Protein AF-A0A1H7ZGR3-F1 (afdb_monomer_lite)

Sequence (262 aa):
MDKQFQAGNRDLTFLKTYIIQKKDLGLDNSLAFDAYLNAQASTEREKPANIDFISNNLNHAKGAAFDLLLKSYPSVDQARQEKLAPLLFNLSADAFYRAMEDERTVDIPLIFKQMEILKQQLNSKQQQSLYRYQLFYAQKAKDATVAKKAGYDYVANIMNISTDSIQAEDKRRHTAVMQPYLSGEIDSAELTTEDKALAQKIYTAEICVYLYEASNTFDMVLSNGDPALKDALRWAERLDQLRPNDPTFNQLIDRIKQKINY

Radius of gyration: 23.74 Å; chains: 1; bounding box: 51×51×66 Å

pLDDT: mean 94.71, std 4.06, range [75.0, 98.75]

Organism: Olivibacter domesticus (NCBI:txid407022)

Foldseek 3Di:
DVVCVVVPDLDLVVLLVVLQVCQVVLHACQVSVQSNVVSDDPVVCLDPVNLVSLLVRHNACDHDSNVSNLVCLVPDDPVSLLSNLVSNLVNLVVVLVVCVVVVVLVCVVVSLVSNVSSLVNDDPVSVLVSLLSLLVSCLVVLPPVSLVVSLCSLCVVLVVQDLVNQQVVLVVQLCVVCVCCVVVVDPPVPQDPVNSVCSSRVSLVVSLVSLCSSLVSCLRRPAQQDPCLVVSLVSLVVNCVSPPPDVSSVVSNVSSVVSNVD

Structure (mmCIF, N/CA/C/O backbone):
data_AF-A0A1H7ZGR3-F1
#
_entry.id   AF-A0A1H7ZGR3-F1
#
loop_
_atom_site.group_PDB
_atom_site.id
_atom_site.type_symbol
_atom_site.label_atom_id
_atom_site.label_alt_id
_atom_site.label_comp_id
_atom_site.label_asym_id
_atom_site.label_entity_id
_atom_site.label_seq_id
_atom_site.pdbx_PDB_ins_code
_atom_site.Cartn_x
_atom_site.Cartn_y
_atom_site.Cartn_z
_atom_site.occupancy
_atom_site.B_iso_or_equiv
_atom_site.auth_seq_id
_atom_site.auth_comp_id
_atom_site.auth_asym_id
_atom_site.auth_atom_id
_atom_site.pdbx_PDB_model_num
ATOM 1 N N . MET A 1 1 ? 11.595 13.936 -31.075 1.00 90.56 1 MET A N 1
ATOM 2 C CA . MET A 1 1 ? 12.038 12.525 -31.023 1.00 90.56 1 MET A CA 1
ATOM 3 C C . MET A 1 1 ? 10.898 11.548 -31.319 1.00 90.56 1 MET A C 1
ATOM 5 O O . MET A 1 1 ? 11.151 10.590 -32.035 1.00 90.56 1 MET A O 1
ATOM 9 N N . ASP A 1 2 ? 9.648 11.833 -30.920 1.00 93.94 2 ASP A N 1
ATOM 10 C CA . ASP A 1 2 ? 8.463 11.002 -31.242 1.00 93.94 2 ASP A CA 1
ATOM 11 C C . ASP A 1 2 ? 8.356 10.593 -32.720 1.00 93.94 2 ASP A C 1
ATOM 13 O O . ASP A 1 2 ? 8.243 9.407 -33.013 1.00 93.94 2 ASP A O 1
ATOM 17 N N . LYS A 1 3 ? 8.503 11.538 -33.661 1.00 95.94 3 LYS A N 1
ATOM 18 C CA . LYS A 1 3 ? 8.490 11.227 -35.104 1.00 95.94 3 LYS A CA 1
ATOM 19 C C . LYS A 1 3 ? 9.565 10.212 -35.514 1.00 95.94 3 LYS A C 1
ATOM 21 O O . LYS A 1 3 ? 9.298 9.349 -36.338 1.00 95.94 3 LYS A O 1
ATOM 26 N N . GLN A 1 4 ? 10.768 10.291 -34.937 1.00 95.44 4 GLN A N 1
ATOM 27 C CA . GLN A 1 4 ? 11.852 9.345 -35.239 1.00 95.44 4 GLN A CA 1
ATOM 28 C C . GLN A 1 4 ? 11.561 7.959 -34.652 1.00 95.44 4 GLN A C 1
ATOM 30 O O . GLN A 1 4 ? 11.799 6.951 -35.311 1.00 95.44 4 GLN A O 1
ATOM 35 N N . PHE A 1 5 ? 10.998 7.901 -33.440 1.00 96.94 5 PHE A N 1
ATOM 36 C CA . PHE A 1 5 ? 10.575 6.642 -32.829 1.00 96.94 5 PHE A CA 1
ATOM 37 C C . PHE A 1 5 ? 9.451 5.976 -33.643 1.00 96.94 5 PHE A C 1
ATOM 39 O O . PHE A 1 5 ? 9.524 4.780 -33.931 1.00 96.94 5 PHE A O 1
ATOM 46 N N . GLN A 1 6 ? 8.458 6.754 -34.087 1.00 95.94 6 GLN A N 1
ATOM 47 C CA . GLN A 1 6 ? 7.368 6.293 -34.956 1.00 95.94 6 GLN A CA 1
ATOM 48 C C . GLN A 1 6 ? 7.863 5.847 -36.338 1.00 95.94 6 GLN A C 1
ATOM 50 O O . GLN A 1 6 ? 7.370 4.856 -36.863 1.00 95.94 6 GLN A O 1
ATOM 55 N N . ALA A 1 7 ? 8.886 6.509 -36.886 1.00 96.00 7 ALA A N 1
ATOM 56 C CA . ALA A 1 7 ? 9.541 6.118 -38.135 1.00 96.00 7 ALA A CA 1
ATOM 57 C C . ALA A 1 7 ? 10.426 4.858 -38.014 1.00 96.00 7 ALA A C 1
ATOM 59 O O . ALA A 1 7 ? 11.083 4.479 -38.978 1.00 96.00 7 ALA A O 1
ATOM 60 N N . GLY A 1 8 ? 10.467 4.209 -36.845 1.00 94.44 8 GLY A N 1
ATOM 61 C CA . GLY A 1 8 ? 11.190 2.951 -36.658 1.00 94.44 8 GLY A CA 1
ATOM 62 C C . GLY A 1 8 ? 12.643 3.101 -36.209 1.00 94.44 8 GLY A C 1
ATOM 63 O O . GLY A 1 8 ? 13.371 2.115 -36.239 1.00 94.44 8 GLY A O 1
ATOM 64 N N . ASN A 1 9 ? 13.088 4.280 -35.752 1.00 95.88 9 ASN A N 1
ATOM 65 C CA . ASN A 1 9 ? 14.431 4.400 -35.180 1.00 95.88 9 ASN A CA 1
ATOM 66 C C . ASN A 1 9 ? 14.530 3.578 -33.880 1.00 95.88 9 ASN A C 1
ATOM 68 O O . ASN A 1 9 ? 13.779 3.810 -32.926 1.00 95.88 9 ASN A O 1
ATOM 72 N N . ARG A 1 10 ? 15.427 2.588 -33.869 1.00 96.19 10 ARG A N 1
ATOM 73 C CA . ARG A 1 10 ? 15.688 1.673 -32.745 1.00 96.19 10 ARG A CA 1
ATOM 74 C C . ARG A 1 10 ? 17.159 1.663 -32.324 1.00 96.19 10 ARG A C 1
ATOM 76 O O . ARG A 1 10 ? 17.585 0.746 -31.629 1.00 96.19 10 ARG A O 1
ATOM 83 N N . ASP A 1 11 ? 17.931 2.667 -32.736 1.00 96.69 11 ASP A N 1
ATOM 84 C CA . ASP A 1 11 ? 19.300 2.841 -32.252 1.00 96.69 11 ASP A CA 1
ATOM 85 C C . ASP A 1 11 ? 19.327 2.980 -30.716 1.00 96.69 11 ASP A C 1
ATOM 87 O O . ASP A 1 11 ? 18.518 3.702 -30.130 1.00 96.69 11 ASP A O 1
ATOM 91 N N . LEU A 1 12 ? 20.257 2.290 -30.047 1.00 94.94 12 LEU A N 1
ATOM 92 C CA . LEU A 1 12 ? 20.303 2.232 -28.581 1.00 94.94 12 LEU A CA 1
ATOM 93 C C . LEU A 1 12 ? 20.584 3.594 -27.938 1.00 94.94 12 LEU A C 1
ATOM 95 O O . LEU A 1 12 ? 20.041 3.882 -26.869 1.00 94.94 12 LEU A O 1
ATOM 99 N N . THR A 1 13 ? 21.412 4.430 -28.566 1.00 96.06 13 THR A N 1
ATOM 100 C CA . THR A 1 13 ? 21.727 5.770 -28.050 1.00 96.06 13 THR A CA 1
ATOM 101 C C . THR A 1 13 ? 20.495 6.656 -28.148 1.00 96.06 13 THR A C 1
ATOM 103 O O . THR A 1 13 ? 20.097 7.274 -27.160 1.00 96.06 13 THR A O 1
ATOM 106 N N . PHE A 1 14 ? 19.832 6.635 -29.307 1.00 97.94 14 PHE A N 1
ATOM 107 C CA . PHE A 1 14 ? 18.555 7.312 -29.505 1.00 97.94 14 PHE A CA 1
ATOM 108 C C . PHE A 1 14 ? 17.508 6.875 -28.471 1.00 97.94 14 PHE A C 1
ATOM 110 O O . PHE A 1 14 ? 16.890 7.729 -27.834 1.00 97.94 14 PHE A O 1
ATOM 117 N N . LEU A 1 15 ? 17.327 5.564 -28.270 1.00 97.88 15 LEU A N 1
ATOM 118 C CA . LEU A 1 15 ? 16.327 5.027 -27.344 1.00 97.88 15 LEU A CA 1
ATOM 119 C C . LEU A 1 15 ? 16.599 5.443 -25.894 1.00 97.88 15 LEU A C 1
ATOM 121 O O . LEU A 1 15 ? 15.660 5.831 -25.202 1.00 97.88 15 LEU A O 1
ATOM 125 N N . LYS A 1 16 ? 17.862 5.449 -25.444 1.00 97.12 16 LYS A N 1
ATOM 126 C CA . LYS A 1 16 ? 18.216 5.937 -24.100 1.00 97.12 16 LYS A CA 1
ATOM 127 C C . LYS A 1 16 ? 17.833 7.400 -23.902 1.00 97.12 16 LYS A C 1
ATOM 129 O O . LYS A 1 16 ? 17.147 7.723 -22.935 1.00 97.12 16 LYS A O 1
ATOM 134 N N . THR A 1 17 ? 18.236 8.276 -24.824 1.00 97.69 17 THR A N 1
ATOM 135 C CA . THR A 1 17 ? 17.895 9.705 -24.759 1.00 97.69 17 THR A CA 1
ATOM 136 C C . THR A 1 17 ? 16.384 9.916 -24.812 1.00 97.69 17 THR A C 1
ATOM 138 O O . THR A 1 17 ? 15.844 10.745 -24.082 1.00 97.69 17 THR A O 1
ATOM 141 N N . TYR A 1 18 ? 15.688 9.132 -25.633 1.00 97.75 18 TYR A N 1
ATOM 142 C CA . TYR A 1 18 ? 14.243 9.216 -25.767 1.00 97.75 18 TYR A CA 1
ATOM 143 C C . TYR A 1 18 ? 13.495 8.806 -24.490 1.00 97.75 18 TYR A C 1
ATOM 145 O O . TYR A 1 18 ? 12.558 9.491 -24.082 1.00 97.75 18 TYR A O 1
ATOM 153 N N . ILE A 1 19 ? 13.934 7.726 -23.837 1.00 98.12 19 ILE A N 1
ATOM 154 C CA . ILE A 1 19 ? 13.393 7.251 -22.557 1.00 98.12 19 ILE A CA 1
ATOM 155 C C . ILE A 1 19 ? 13.558 8.313 -21.466 1.00 98.12 19 ILE A C 1
ATOM 157 O O . ILE A 1 19 ? 12.589 8.605 -20.763 1.00 98.12 19 ILE A O 1
ATOM 161 N N . ILE A 1 20 ? 14.752 8.910 -21.357 1.00 97.69 20 ILE A N 1
ATOM 162 C CA . ILE A 1 20 ? 15.036 9.985 -20.394 1.00 97.69 20 ILE A CA 1
ATOM 163 C C . ILE A 1 20 ? 14.097 11.169 -20.648 1.00 97.69 20 ILE A C 1
ATOM 165 O O . ILE A 1 20 ? 13.392 11.599 -19.742 1.00 97.69 20 ILE A O 1
ATOM 169 N N . GLN A 1 21 ? 13.985 11.625 -21.901 1.00 97.12 21 GLN A N 1
ATOM 170 C CA . GLN A 1 21 ? 13.109 12.747 -22.242 1.00 97.12 21 GLN A CA 1
ATOM 171 C C . GLN A 1 21 ? 11.633 12.462 -21.918 1.00 97.12 21 GLN A C 1
ATOM 173 O O . GLN A 1 21 ? 10.935 13.336 -21.409 1.00 97.12 21 GLN A O 1
ATOM 178 N N . LYS A 1 22 ? 11.136 11.250 -22.202 1.00 96.88 22 LYS A N 1
ATOM 179 C CA . LYS A 1 22 ? 9.763 10.860 -21.841 1.00 96.88 22 LYS A CA 1
ATOM 180 C C . LYS A 1 22 ? 9.563 10.882 -20.326 1.00 96.88 22 LYS A C 1
ATOM 182 O O . LYS A 1 22 ? 8.561 11.425 -19.871 1.00 96.88 22 LYS A O 1
ATOM 187 N N . LYS A 1 23 ? 10.521 10.345 -19.564 1.00 95.94 23 LYS A N 1
ATOM 188 C CA . LYS A 1 23 ? 10.490 10.346 -18.098 1.00 95.94 23 LYS A CA 1
ATOM 189 C C . LYS A 1 23 ? 10.445 11.772 -17.539 1.00 95.94 23 LYS A C 1
ATOM 191 O O . LYS A 1 23 ? 9.577 12.052 -16.718 1.00 95.94 23 LYS A O 1
ATOM 196 N N . ASP A 1 24 ? 11.310 12.664 -18.019 1.00 95.75 24 ASP A N 1
ATOM 197 C CA . ASP A 1 24 ? 11.386 14.062 -17.565 1.00 95.75 24 ASP A CA 1
ATOM 198 C C . ASP A 1 24 ? 10.102 14.852 -17.866 1.00 95.75 24 ASP A C 1
ATOM 200 O O . ASP A 1 24 ? 9.734 15.761 -17.127 1.00 95.75 24 ASP A O 1
ATOM 204 N N . LEU A 1 25 ? 9.385 14.475 -18.928 1.00 95.62 25 LEU A N 1
ATOM 205 C CA . LEU A 1 25 ? 8.079 15.036 -19.286 1.00 95.62 25 LEU A CA 1
ATOM 206 C C . LEU A 1 25 ? 6.897 14.354 -18.571 1.00 95.62 25 LEU A C 1
ATOM 208 O O . LEU A 1 25 ? 5.749 14.698 -18.847 1.00 95.62 25 LEU A O 1
ATOM 212 N N . GLY A 1 26 ? 7.140 13.358 -17.712 1.00 93.19 26 GLY A N 1
ATOM 213 C CA . GLY A 1 26 ? 6.081 12.572 -17.065 1.00 93.19 26 GLY A CA 1
ATOM 214 C C . GLY A 1 26 ? 5.257 11.718 -18.038 1.00 93.19 26 GLY A C 1
ATOM 215 O O . GLY A 1 26 ? 4.147 11.302 -17.716 1.00 93.19 26 GLY A O 1
ATOM 216 N N . LEU A 1 27 ? 5.774 11.459 -19.241 1.00 93.81 27 LEU A N 1
ATOM 217 C CA . LEU A 1 27 ? 5.091 10.695 -20.279 1.00 93.81 27 LEU A CA 1
ATOM 218 C C . LEU A 1 27 ? 5.409 9.206 -20.163 1.00 93.81 27 LEU A C 1
ATOM 220 O O . LEU A 1 27 ? 6.538 8.816 -19.863 1.00 93.81 27 LEU A O 1
ATOM 224 N N . ASP A 1 28 ? 4.425 8.371 -20.483 1.00 93.62 28 ASP A N 1
ATOM 225 C CA . ASP A 1 28 ? 4.600 6.924 -20.558 1.00 93.62 28 ASP A CA 1
ATOM 226 C C . ASP A 1 28 ? 5.724 6.533 -21.526 1.00 93.62 28 ASP A C 1
ATOM 228 O O . ASP A 1 28 ? 5.720 6.899 -22.707 1.00 93.62 28 ASP A O 1
ATOM 232 N N . ASN A 1 29 ? 6.698 5.789 -21.002 1.00 95.56 29 ASN A N 1
ATOM 233 C CA . ASN A 1 29 ? 7.867 5.322 -21.732 1.00 95.56 29 ASN A CA 1
ATOM 234 C C . ASN A 1 29 ? 7.922 3.795 -21.893 1.00 95.56 29 ASN A C 1
ATOM 236 O O . ASN A 1 29 ? 8.929 3.281 -22.378 1.00 95.56 29 ASN A O 1
ATOM 240 N N . SER A 1 30 ? 6.841 3.077 -21.578 1.00 95.56 30 SER A N 1
ATOM 241 C CA . SER A 1 30 ? 6.799 1.606 -21.619 1.00 95.56 30 SER A CA 1
ATOM 242 C C . SER A 1 30 ? 7.144 1.059 -23.011 1.00 95.56 30 SER A C 1
ATOM 244 O O . SER A 1 30 ? 8.022 0.214 -23.144 1.00 95.56 30 SER A O 1
ATOM 246 N N . LEU A 1 31 ? 6.561 1.628 -24.077 1.00 95.75 31 LEU A N 1
ATOM 247 C CA . LEU A 1 31 ? 6.865 1.225 -25.461 1.00 95.75 31 LEU A CA 1
ATOM 248 C C . LEU A 1 31 ? 8.311 1.538 -25.875 1.00 95.75 31 LEU A C 1
ATOM 250 O O . LEU A 1 31 ? 8.909 0.809 -26.669 1.00 95.75 31 LEU A O 1
ATOM 254 N N . ALA A 1 32 ? 8.877 2.635 -25.364 1.00 96.81 32 ALA A N 1
ATOM 255 C CA . ALA A 1 32 ? 10.268 2.988 -25.626 1.00 96.81 32 ALA A CA 1
ATOM 256 C C . ALA A 1 32 ? 11.218 2.004 -24.927 1.00 96.81 32 ALA A C 1
ATOM 258 O O . ALA A 1 32 ? 12.220 1.599 -25.515 1.00 96.81 32 ALA A O 1
ATOM 259 N N . PHE A 1 33 ? 10.868 1.564 -23.717 1.00 97.06 33 PHE A N 1
ATOM 260 C CA . PHE A 1 33 ? 11.576 0.508 -23.005 1.00 97.06 33 PHE A CA 1
ATOM 261 C C . PHE A 1 33 ? 11.461 -0.857 -23.683 1.00 97.06 33 PHE A C 1
ATOM 263 O O . PHE A 1 33 ? 12.474 -1.541 -23.806 1.00 97.06 33 PHE A O 1
ATOM 270 N N . ASP A 1 34 ? 10.284 -1.241 -24.180 1.00 96.25 34 ASP A N 1
ATOM 271 C CA . ASP A 1 34 ? 10.116 -2.493 -24.927 1.00 96.25 34 ASP A CA 1
ATOM 272 C C . ASP A 1 34 ? 11.022 -2.510 -26.168 1.00 96.25 34 ASP A C 1
ATOM 274 O O . ASP A 1 34 ? 11.739 -3.478 -26.425 1.00 96.25 34 ASP A O 1
ATOM 278 N N . ALA A 1 35 ? 11.059 -1.398 -26.911 1.00 96.62 35 ALA A N 1
ATOM 279 C CA . ALA A 1 35 ? 11.974 -1.215 -28.034 1.00 96.62 35 ALA A CA 1
ATOM 280 C C . ALA A 1 35 ? 13.452 -1.287 -27.608 1.00 96.62 35 ALA A C 1
ATOM 282 O O . ALA A 1 35 ? 14.250 -1.936 -28.282 1.00 96.62 35 ALA A O 1
ATOM 283 N N . TYR A 1 36 ? 13.808 -0.645 -26.492 1.00 96.62 36 TYR A N 1
ATOM 284 C CA . TYR A 1 36 ? 15.165 -0.644 -25.943 1.00 96.62 36 TYR A CA 1
ATOM 285 C C . TYR A 1 36 ? 15.632 -2.047 -25.560 1.00 96.62 36 TYR A C 1
ATOM 287 O O . TYR A 1 36 ? 16.708 -2.464 -25.982 1.00 96.62 36 TYR A O 1
ATOM 295 N N . LEU A 1 37 ? 14.803 -2.811 -24.851 1.00 95.56 37 LEU A N 1
ATOM 296 C CA . LEU A 1 37 ? 15.122 -4.183 -24.470 1.00 95.56 37 LEU A CA 1
ATOM 297 C C . LEU A 1 37 ? 15.226 -5.099 -25.691 1.00 95.56 37 LEU A C 1
ATOM 299 O O . LEU A 1 37 ? 16.143 -5.917 -25.766 1.00 95.56 37 LEU A O 1
ATOM 303 N N . ASN A 1 38 ? 14.336 -4.948 -26.675 1.00 94.62 38 ASN A N 1
ATOM 304 C CA . ASN A 1 38 ? 14.364 -5.744 -27.904 1.00 94.62 38 ASN A CA 1
ATOM 305 C C . ASN A 1 38 ? 15.593 -5.467 -28.780 1.00 94.62 38 ASN A C 1
ATOM 307 O O . ASN A 1 38 ? 16.066 -6.378 -29.454 1.00 94.62 38 ASN A O 1
ATOM 311 N N . ALA A 1 39 ? 16.142 -4.252 -28.734 1.00 94.06 39 ALA A N 1
ATOM 312 C CA . ALA A 1 39 ? 17.384 -3.897 -29.418 1.00 94.06 39 ALA A CA 1
ATOM 313 C C . ALA A 1 39 ? 18.649 -4.447 -28.720 1.00 94.06 39 ALA A C 1
ATOM 315 O O . ALA A 1 39 ? 19.743 -4.367 -29.276 1.00 94.06 39 ALA A O 1
ATOM 316 N N . GLN A 1 40 ? 18.521 -5.008 -27.512 1.00 93.19 40 GLN A N 1
ATOM 317 C CA . GLN A 1 40 ? 19.621 -5.599 -26.749 1.00 93.19 40 GLN A CA 1
ATOM 318 C C . GLN A 1 40 ? 19.598 -7.132 -26.787 1.00 93.19 40 GLN A C 1
ATOM 320 O O . GLN A 1 40 ? 18.537 -7.763 -26.704 1.00 93.19 40 GLN A O 1
ATOM 325 N N . ALA A 1 41 ? 20.791 -7.736 -26.807 1.00 90.00 41 ALA A N 1
ATOM 326 C CA . ALA A 1 41 ? 20.963 -9.166 -26.560 1.00 90.00 41 ALA A CA 1
ATOM 327 C C . ALA A 1 41 ? 20.489 -9.536 -25.143 1.00 90.00 41 ALA A C 1
ATOM 329 O O . ALA A 1 41 ? 20.635 -8.750 -24.206 1.00 90.00 41 ALA A O 1
ATOM 330 N N . SER A 1 42 ? 19.948 -10.744 -24.968 1.00 83.31 42 SER A N 1
ATOM 331 C CA . SER A 1 42 ? 19.392 -11.205 -23.685 1.00 83.31 42 SER A CA 1
ATOM 332 C C . SER A 1 42 ? 20.398 -11.124 -22.532 1.00 83.31 42 SER A C 1
ATOM 334 O O . SER A 1 42 ? 20.037 -10.674 -21.448 1.00 83.31 42 SER A O 1
ATOM 336 N N . THR A 1 43 ? 21.665 -11.462 -22.787 1.00 85.88 43 THR A N 1
ATOM 337 C CA . THR A 1 43 ? 22.770 -11.403 -21.813 1.00 85.88 43 THR A CA 1
ATOM 338 C C . THR A 1 43 ? 23.106 -9.989 -21.347 1.00 85.88 43 THR A C 1
ATOM 340 O O . THR A 1 43 ? 23.708 -9.815 -20.292 1.00 85.88 43 THR A O 1
ATOM 343 N N . GLU A 1 44 ? 22.740 -8.965 -22.120 1.00 89.62 44 GLU A N 1
ATOM 344 C CA . GLU A 1 44 ? 22.972 -7.572 -21.748 1.00 89.62 44 GLU A CA 1
ATOM 345 C C . GLU A 1 44 ? 21.862 -7.044 -20.838 1.00 89.62 44 GLU A C 1
ATOM 347 O O . GLU A 1 44 ? 22.136 -6.229 -19.961 1.00 89.62 44 GLU A O 1
ATOM 352 N N . ARG A 1 45 ? 20.616 -7.503 -21.008 1.00 90.12 45 ARG A N 1
ATOM 353 C CA . ARG A 1 45 ? 19.432 -6.933 -20.333 1.00 90.12 45 ARG A CA 1
ATOM 354 C C . ARG A 1 45 ? 19.528 -6.987 -18.809 1.00 90.12 45 ARG A C 1
ATOM 356 O O . ARG A 1 45 ? 19.173 -6.022 -18.143 1.00 90.12 45 ARG A O 1
ATOM 363 N N . GLU A 1 46 ? 20.043 -8.090 -18.274 1.00 89.00 46 GLU A N 1
ATOM 364 C CA . GLU A 1 46 ? 20.158 -8.328 -16.828 1.00 89.00 46 GLU A CA 1
ATOM 365 C C . GLU A 1 46 ? 21.461 -7.762 -16.229 1.00 89.00 46 GLU A C 1
ATOM 367 O O . GLU A 1 46 ? 21.690 -7.873 -15.025 1.00 89.00 46 GLU A O 1
ATOM 372 N N . LYS A 1 47 ? 22.324 -7.109 -17.029 1.00 92.00 47 LYS A N 1
ATOM 373 C CA . LYS A 1 47 ? 23.544 -6.493 -16.493 1.00 92.00 47 LYS A CA 1
ATOM 374 C C . LYS A 1 47 ? 23.208 -5.365 -15.512 1.00 92.00 47 LYS A C 1
ATOM 376 O O . LYS A 1 47 ? 22.326 -4.554 -15.806 1.00 92.00 47 LYS A O 1
ATOM 381 N N . PRO A 1 48 ? 23.992 -5.207 -14.428 1.00 91.75 48 PRO A N 1
ATOM 382 C CA . PRO A 1 48 ? 23.759 -4.181 -13.415 1.00 91.75 48 PRO A CA 1
ATOM 383 C C . PRO A 1 48 ? 23.553 -2.767 -13.973 1.00 91.75 48 PRO A C 1
ATOM 385 O O . PRO A 1 48 ? 22.602 -2.096 -13.599 1.00 91.75 48 PRO A O 1
ATOM 388 N N . ALA A 1 49 ? 24.369 -2.344 -14.945 1.00 92.50 49 ALA A N 1
ATOM 389 C CA . ALA A 1 49 ? 24.244 -1.020 -15.558 1.00 92.50 49 ALA A CA 1
ATOM 390 C C . ALA A 1 49 ? 22.903 -0.800 -16.287 1.00 92.50 49 ALA A C 1
ATOM 392 O O . ALA A 1 49 ? 22.403 0.323 -16.330 1.00 92.50 49 ALA A O 1
ATOM 393 N N . ASN A 1 50 ? 22.312 -1.855 -16.856 1.00 92.94 50 ASN A N 1
ATOM 394 C CA . ASN A 1 50 ? 21.007 -1.766 -17.508 1.00 92.94 50 ASN A CA 1
ATOM 395 C C . ASN A 1 50 ? 19.873 -1.787 -16.482 1.00 92.94 50 ASN A C 1
ATOM 397 O O . ASN A 1 50 ? 18.947 -0.996 -16.615 1.00 92.94 50 ASN A O 1
ATOM 401 N N . ILE A 1 51 ? 19.974 -2.596 -15.423 1.00 94.25 51 ILE A N 1
ATOM 402 C CA . ILE A 1 51 ? 19.039 -2.542 -14.286 1.00 94.25 51 ILE A CA 1
ATOM 403 C C . ILE A 1 51 ? 19.032 -1.141 -13.659 1.00 94.25 51 ILE A C 1
ATOM 405 O O . ILE A 1 51 ? 17.969 -0.560 -13.433 1.00 94.25 51 ILE A O 1
ATOM 409 N N . ASP A 1 52 ? 20.211 -0.555 -13.455 1.00 94.25 52 ASP A N 1
ATOM 410 C CA . ASP A 1 52 ? 20.368 0.794 -12.913 1.00 94.25 52 ASP A CA 1
ATOM 411 C C . ASP A 1 52 ? 19.795 1.847 -13.886 1.00 94.25 52 ASP A C 1
ATOM 413 O O . ASP A 1 52 ? 19.106 2.776 -13.469 1.00 94.25 52 ASP A O 1
ATOM 417 N N . PHE A 1 53 ? 19.994 1.703 -15.201 1.00 96.31 53 PHE A N 1
ATOM 418 C CA . PHE A 1 53 ? 19.377 2.600 -16.186 1.00 96.31 53 PHE A CA 1
ATOM 419 C C . PHE A 1 53 ? 17.845 2.502 -16.194 1.00 96.31 53 PHE A C 1
ATOM 421 O O . PHE A 1 53 ? 17.169 3.532 -16.187 1.00 96.31 53 PHE A O 1
ATOM 428 N N . ILE A 1 54 ? 17.296 1.285 -16.206 1.00 96.38 54 ILE A N 1
ATOM 429 C CA . ILE A 1 54 ? 15.849 1.057 -16.256 1.00 96.38 54 ILE A CA 1
ATOM 430 C C . ILE A 1 54 ? 15.204 1.583 -14.977 1.00 96.38 54 ILE A C 1
ATOM 432 O O . ILE A 1 54 ? 14.282 2.385 -15.056 1.00 96.38 54 ILE A O 1
ATOM 436 N N . SER A 1 55 ? 15.721 1.213 -13.806 1.00 95.31 55 SER A N 1
ATOM 437 C CA . SER A 1 55 ? 15.186 1.676 -12.518 1.00 95.31 55 SER A CA 1
ATOM 438 C C . SER A 1 55 ? 15.195 3.195 -12.379 1.00 95.31 55 SER A C 1
ATOM 440 O O . SER A 1 55 ? 14.221 3.780 -11.918 1.00 95.31 55 SER A O 1
ATOM 442 N N . ASN A 1 56 ? 16.242 3.862 -12.864 1.00 95.69 56 ASN A N 1
ATOM 443 C CA . ASN A 1 56 ? 16.313 5.315 -12.816 1.00 95.69 56 ASN A CA 1
ATOM 444 C C . ASN A 1 56 ? 15.361 6.012 -13.789 1.00 95.69 56 ASN A C 1
ATOM 446 O O . ASN A 1 56 ? 15.190 7.220 -13.659 1.00 95.69 56 ASN A O 1
ATOM 450 N N . ASN A 1 57 ? 14.776 5.324 -14.772 1.00 97.00 57 ASN A N 1
ATOM 451 C CA . ASN A 1 57 ? 13.981 5.973 -15.818 1.00 97.00 57 ASN A CA 1
ATOM 452 C C . ASN A 1 57 ? 12.581 5.386 -16.028 1.00 97.00 57 ASN A C 1
ATOM 454 O O . ASN A 1 57 ? 11.780 5.992 -16.734 1.00 97.00 57 ASN A O 1
ATOM 458 N N . LEU A 1 58 ? 12.253 4.251 -15.417 1.00 96.19 58 LEU A N 1
ATOM 459 C CA . LEU A 1 58 ? 10.924 3.655 -15.471 1.00 96.19 58 LEU A CA 1
ATOM 460 C C . LEU A 1 58 ? 9.918 4.505 -14.688 1.00 96.19 58 LEU A C 1
ATOM 462 O O . LEU A 1 58 ? 10.172 4.873 -13.544 1.00 96.19 58 LEU A O 1
ATOM 466 N N . ASN A 1 59 ? 8.768 4.801 -15.298 1.00 93.25 59 ASN A N 1
ATOM 467 C CA . ASN A 1 59 ? 7.710 5.599 -14.669 1.00 93.25 59 ASN A CA 1
ATOM 468 C C . ASN A 1 59 ? 6.313 4.956 -14.735 1.00 93.25 59 ASN A C 1
ATOM 470 O O . ASN A 1 59 ? 5.339 5.600 -14.363 1.00 93.25 59 ASN A O 1
ATOM 474 N N . HIS A 1 60 ? 6.200 3.706 -15.196 1.00 92.25 60 HIS A N 1
ATOM 475 C CA . HIS A 1 60 ? 4.941 2.956 -15.235 1.00 92.25 60 HIS A CA 1
ATOM 476 C C . HIS A 1 60 ? 5.161 1.481 -14.866 1.00 92.25 60 HIS A C 1
ATOM 478 O O . HIS A 1 60 ? 6.172 0.886 -15.237 1.00 92.25 60 HIS A O 1
ATOM 484 N N . ALA A 1 61 ? 4.188 0.870 -14.181 1.00 91.06 61 ALA A N 1
ATOM 485 C CA . ALA A 1 61 ? 4.163 -0.567 -13.881 1.00 91.06 61 ALA A CA 1
ATOM 486 C C . ALA A 1 61 ? 3.584 -1.397 -15.038 1.00 91.06 61 ALA A C 1
ATOM 488 O O . ALA A 1 61 ? 2.587 -2.101 -14.883 1.00 91.06 61 ALA A O 1
ATOM 489 N N . LYS A 1 62 ? 4.160 -1.272 -16.237 1.00 88.94 62 LYS A N 1
ATOM 490 C CA . LYS A 1 62 ? 3.762 -2.084 -17.394 1.00 88.94 62 LYS A CA 1
ATOM 491 C C . LYS A 1 62 ? 4.911 -2.270 -18.380 1.00 88.94 62 LYS A C 1
ATOM 493 O O . LYS A 1 62 ? 5.871 -1.501 -18.385 1.00 88.94 62 LYS A O 1
ATOM 498 N N . GLY A 1 63 ? 4.763 -3.268 -19.245 1.00 91.94 63 GLY A N 1
ATOM 499 C CA . GLY A 1 63 ? 5.742 -3.595 -20.278 1.00 91.94 63 GLY A CA 1
ATOM 500 C C . GLY A 1 63 ? 6.938 -4.386 -19.748 1.00 91.94 63 GLY A C 1
ATOM 501 O O . GLY A 1 63 ? 7.095 -4.620 -18.547 1.00 91.94 63 GLY A O 1
ATOM 502 N N . ALA A 1 64 ? 7.812 -4.781 -20.671 1.00 93.62 64 ALA A N 1
ATOM 503 C CA . ALA A 1 64 ? 8.874 -5.746 -20.408 1.00 93.62 64 ALA A CA 1
ATOM 504 C C . ALA A 1 64 ? 9.938 -5.227 -19.428 1.00 93.62 64 ALA A C 1
ATOM 506 O O . ALA A 1 64 ? 10.607 -6.021 -18.771 1.00 93.62 64 ALA A O 1
ATOM 507 N N . ALA A 1 65 ? 10.108 -3.907 -19.310 1.00 95.31 65 ALA A N 1
ATOM 508 C CA . ALA A 1 65 ? 11.051 -3.313 -18.365 1.00 95.31 65 ALA A CA 1
ATOM 509 C C . ALA A 1 65 ? 10.620 -3.474 -16.907 1.00 95.31 65 ALA A C 1
ATOM 511 O O . ALA A 1 65 ? 11.454 -3.818 -16.069 1.00 95.31 65 ALA A O 1
ATOM 512 N N . PHE A 1 66 ? 9.338 -3.266 -16.602 1.00 96.31 66 PHE A N 1
ATOM 513 C CA . PHE A 1 66 ? 8.821 -3.489 -15.255 1.00 96.31 66 PHE A CA 1
ATOM 514 C C . PHE A 1 66 ? 8.916 -4.972 -14.873 1.00 96.31 66 PHE A C 1
ATOM 516 O O . PHE A 1 66 ? 9.454 -5.303 -13.814 1.00 96.31 66 PHE A O 1
ATOM 523 N N . ASP A 1 67 ? 8.504 -5.862 -15.781 1.00 94.62 67 ASP A N 1
ATOM 524 C CA . ASP A 1 67 ? 8.590 -7.313 -15.585 1.00 94.62 67 ASP A CA 1
ATOM 525 C C . ASP A 1 67 ? 10.037 -7.786 -15.392 1.00 94.62 67 ASP A C 1
ATOM 527 O O . ASP A 1 67 ? 10.310 -8.624 -14.531 1.00 94.62 67 ASP A O 1
ATOM 531 N N . LEU A 1 68 ? 10.984 -7.222 -16.151 1.00 94.81 68 LEU A N 1
ATOM 532 C CA . LEU A 1 68 ? 12.409 -7.509 -15.998 1.00 94.81 68 LEU A CA 1
ATOM 533 C C . LEU A 1 68 ? 12.920 -7.091 -14.617 1.00 94.81 68 LEU A C 1
ATOM 535 O O . LEU A 1 68 ? 13.622 -7.872 -13.979 1.00 94.81 68 LEU A O 1
ATOM 539 N N . LEU A 1 69 ? 12.576 -5.890 -14.140 1.00 96.25 69 LEU A N 1
ATOM 540 C CA . LEU A 1 69 ? 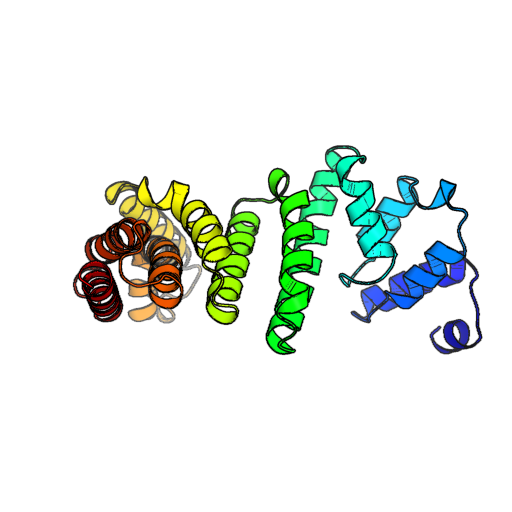13.002 -5.443 -12.812 1.00 96.25 69 LEU A CA 1
ATOM 541 C C . LEU A 1 69 ? 12.435 -6.338 -11.704 1.00 96.25 69 LEU A C 1
ATOM 543 O O . LEU A 1 69 ? 13.184 -6.734 -10.812 1.00 96.25 69 LEU A O 1
ATOM 547 N N . LEU A 1 70 ? 11.151 -6.702 -11.776 1.00 95.62 70 LEU A N 1
ATOM 548 C CA . LEU A 1 70 ? 10.529 -7.619 -10.816 1.00 95.62 70 LEU A CA 1
ATOM 549 C C . LEU A 1 70 ? 11.164 -9.012 -10.841 1.00 95.62 70 LEU A C 1
ATOM 551 O O . LEU A 1 70 ? 11.427 -9.587 -9.787 1.00 95.62 70 LEU A O 1
ATOM 555 N N . LYS A 1 71 ? 11.438 -9.554 -12.033 1.00 94.44 71 LYS A N 1
ATOM 556 C CA . LYS A 1 71 ? 12.091 -10.859 -12.199 1.00 94.44 71 LYS A CA 1
ATOM 557 C C . LYS A 1 71 ? 13.513 -10.854 -11.635 1.00 94.44 71 LYS A C 1
ATOM 559 O O . LYS A 1 71 ? 13.913 -11.822 -10.996 1.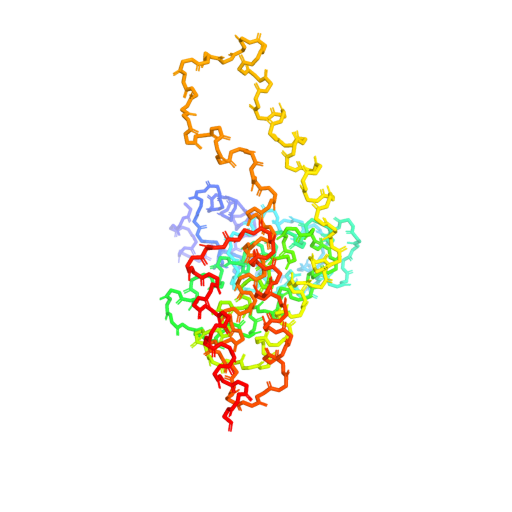00 94.44 71 LYS A O 1
ATOM 564 N N . SER A 1 72 ? 14.269 -9.784 -11.873 1.00 93.56 72 SER A N 1
ATOM 565 C CA . SER A 1 72 ? 15.664 -9.670 -11.439 1.00 93.56 72 SER A CA 1
ATOM 566 C C . SER A 1 72 ? 15.804 -9.320 -9.957 1.00 93.56 72 SER A C 1
ATOM 568 O O . SER A 1 72 ? 16.834 -9.631 -9.360 1.00 93.56 72 SER A O 1
ATOM 570 N N . TYR A 1 73 ? 14.784 -8.714 -9.341 1.00 95.56 73 TYR A N 1
ATOM 571 C CA . TYR A 1 73 ? 14.809 -8.234 -7.955 1.00 95.56 73 TYR A CA 1
ATOM 572 C C . TYR A 1 73 ? 15.347 -9.249 -6.921 1.00 95.56 73 TYR A C 1
ATOM 574 O O . TYR A 1 73 ? 16.221 -8.875 -6.137 1.00 95.56 73 TYR A O 1
ATOM 582 N N . PRO A 1 74 ? 14.947 -10.538 -6.917 1.00 93.75 74 PRO A N 1
ATOM 583 C CA . PRO A 1 74 ? 15.465 -11.502 -5.941 1.00 93.75 74 PRO A CA 1
ATOM 584 C C . PRO A 1 74 ? 16.956 -11.834 -6.114 1.00 93.75 74 PRO A C 1
ATOM 586 O O . PRO A 1 74 ? 17.557 -12.408 -5.213 1.00 93.75 74 PRO A O 1
ATOM 589 N N . SER A 1 75 ? 17.540 -11.515 -7.274 1.00 92.62 75 SER A N 1
ATOM 590 C CA . SER A 1 75 ? 18.902 -11.909 -7.664 1.00 92.62 75 SER A CA 1
ATOM 591 C C . SER A 1 75 ? 19.926 -10.772 -7.653 1.00 92.62 75 SER A C 1
ATOM 593 O O . SER A 1 75 ? 21.123 -11.035 -7.764 1.00 92.62 75 SER A O 1
ATOM 595 N N . VAL A 1 76 ? 19.484 -9.516 -7.533 1.00 93.44 76 VAL A N 1
ATOM 596 C CA . VAL A 1 76 ? 20.402 -8.379 -7.377 1.00 93.44 76 VAL A CA 1
ATOM 597 C C . VAL A 1 76 ? 20.910 -8.290 -5.938 1.00 93.44 76 VAL A C 1
ATOM 599 O O . VAL A 1 76 ? 20.307 -8.836 -5.016 1.00 93.44 76 VAL A O 1
ATOM 602 N N . ASP A 1 77 ? 22.024 -7.590 -5.735 1.00 94.38 77 ASP A N 1
ATOM 603 C CA . ASP A 1 77 ? 22.546 -7.327 -4.396 1.00 94.38 77 ASP A CA 1
ATOM 604 C C . ASP A 1 77 ? 21.585 -6.487 -3.539 1.00 94.38 77 ASP A C 1
ATOM 606 O O . ASP A 1 77 ? 20.711 -5.773 -4.041 1.00 94.38 77 ASP A O 1
ATOM 610 N N . GLN A 1 78 ? 21.800 -6.536 -2.225 1.00 94.69 78 GLN A N 1
ATOM 611 C CA . GLN A 1 78 ? 20.971 -5.855 -1.235 1.00 94.69 78 GLN A CA 1
ATOM 612 C C . GLN A 1 78 ? 20.845 -4.344 -1.491 1.00 94.69 78 GLN A C 1
ATOM 614 O O . GLN A 1 78 ? 19.742 -3.807 -1.415 1.00 94.69 78 GLN A O 1
ATOM 619 N N . ALA A 1 79 ? 21.931 -3.658 -1.862 1.00 93.44 79 ALA A N 1
ATOM 620 C CA . ALA A 1 79 ? 21.893 -2.213 -2.091 1.00 93.44 79 ALA A CA 1
ATOM 621 C C . ALA A 1 79 ? 20.986 -1.845 -3.279 1.00 93.44 79 ALA A C 1
ATOM 623 O O . ALA A 1 79 ? 20.349 -0.788 -3.284 1.00 93.44 79 ALA A O 1
ATOM 624 N N . ARG A 1 80 ? 20.893 -2.714 -4.294 1.00 94.38 80 ARG A N 1
ATOM 625 C CA . ARG A 1 80 ? 19.911 -2.568 -5.376 1.00 94.38 80 ARG A CA 1
ATOM 626 C C . ARG A 1 80 ? 18.503 -2.936 -4.938 1.00 94.38 80 ARG A C 1
ATOM 628 O O . ARG A 1 80 ? 17.576 -2.226 -5.319 1.00 94.38 80 ARG A O 1
ATOM 635 N N . GLN A 1 81 ? 18.319 -3.981 -4.132 1.00 95.81 81 GLN A N 1
ATOM 636 C CA . GLN A 1 81 ? 16.995 -4.333 -3.607 1.00 95.81 81 GLN A CA 1
ATOM 637 C C . GLN A 1 81 ? 16.381 -3.185 -2.796 1.00 95.81 81 GLN A C 1
ATOM 639 O O . GLN A 1 81 ? 15.220 -2.840 -3.016 1.00 95.81 81 GLN A O 1
ATOM 644 N N . GLU A 1 82 ? 17.169 -2.542 -1.935 1.00 94.62 82 GLU A N 1
ATOM 645 C CA . GLU A 1 82 ? 16.751 -1.395 -1.116 1.00 94.62 82 GLU A CA 1
ATOM 646 C C . GLU A 1 82 ? 16.316 -0.187 -1.964 1.00 94.62 82 GLU A C 1
ATOM 648 O O . GLU A 1 82 ? 15.404 0.546 -1.587 1.00 94.62 82 GLU A O 1
ATOM 653 N N . LYS A 1 83 ? 16.919 0.007 -3.145 1.00 94.00 83 LYS A N 1
ATOM 654 C CA . LYS A 1 83 ? 16.531 1.069 -4.092 1.00 94.00 83 LYS A CA 1
ATOM 655 C C . LYS A 1 83 ? 15.327 0.688 -4.952 1.00 94.00 83 LYS A C 1
ATOM 657 O O . LYS A 1 83 ? 14.464 1.524 -5.214 1.00 94.00 83 LYS A O 1
ATOM 662 N N . LEU A 1 84 ? 15.271 -0.561 -5.412 1.00 96.06 84 LEU A N 1
ATOM 663 C CA . LEU A 1 84 ? 14.229 -1.047 -6.317 1.00 96.06 84 LEU A CA 1
ATOM 664 C C . LEU A 1 84 ? 12.891 -1.246 -5.613 1.00 96.06 84 LEU A C 1
ATOM 666 O O . LEU A 1 84 ? 11.859 -0.927 -6.195 1.00 96.06 84 LEU A O 1
ATOM 670 N N . ALA A 1 85 ? 12.892 -1.755 -4.380 1.00 97.19 85 ALA A N 1
ATOM 671 C CA . ALA A 1 85 ? 11.666 -2.051 -3.646 1.00 97.19 85 ALA A CA 1
ATOM 672 C C . ALA A 1 85 ? 10.709 -0.851 -3.543 1.00 97.19 85 ALA A C 1
ATOM 674 O O . ALA A 1 85 ? 9.559 -0.991 -3.966 1.00 97.19 85 ALA A O 1
ATOM 675 N N . PRO A 1 86 ? 11.133 0.341 -3.073 1.00 96.38 86 PRO A N 1
ATOM 676 C CA . PRO A 1 86 ? 10.228 1.480 -2.987 1.00 96.38 86 PRO A CA 1
ATOM 677 C C . PRO A 1 86 ? 9.751 1.974 -4.359 1.00 96.38 86 PRO A C 1
ATOM 679 O O . PRO A 1 86 ? 8.587 2.346 -4.490 1.00 96.38 86 PRO A O 1
ATOM 682 N N . LEU A 1 87 ? 10.610 1.945 -5.384 1.00 96.19 87 LEU A N 1
ATOM 683 C CA . LEU A 1 87 ? 10.238 2.311 -6.754 1.00 96.19 87 LEU A CA 1
ATOM 684 C C . LEU A 1 87 ? 9.149 1.379 -7.300 1.00 96.19 87 LEU A C 1
ATOM 686 O O . LEU A 1 87 ? 8.091 1.840 -7.722 1.00 96.19 87 LEU A O 1
ATOM 690 N N . LEU A 1 88 ? 9.407 0.070 -7.288 1.00 97.56 88 LEU A N 1
ATOM 691 C CA . LEU A 1 88 ? 8.496 -0.936 -7.833 1.00 97.56 88 LEU A CA 1
ATOM 692 C C . LEU A 1 88 ? 7.183 -0.978 -7.050 1.00 97.56 88 LEU A C 1
ATOM 694 O O . LEU A 1 88 ? 6.124 -1.155 -7.650 1.00 97.56 88 LEU A O 1
ATOM 698 N N . PHE A 1 89 ? 7.235 -0.755 -5.735 1.00 98.00 89 PHE A N 1
ATOM 699 C CA . PHE A 1 89 ? 6.043 -0.645 -4.904 1.00 98.00 89 PHE A CA 1
ATOM 700 C C . PHE A 1 89 ? 5.168 0.539 -5.316 1.00 98.00 89 PHE A C 1
ATOM 702 O O . PHE A 1 89 ? 3.973 0.354 -5.526 1.00 98.00 89 PHE A O 1
ATOM 709 N N . ASN A 1 90 ? 5.752 1.728 -5.489 1.00 96.38 90 ASN A N 1
ATOM 710 C CA . ASN A 1 90 ? 5.003 2.923 -5.882 1.00 96.38 90 ASN A CA 1
ATOM 711 C C . ASN A 1 90 ? 4.381 2.766 -7.275 1.00 96.38 90 ASN A C 1
ATOM 713 O O . ASN A 1 90 ? 3.198 3.037 -7.451 1.00 96.38 90 ASN A O 1
ATOM 717 N N . LEU A 1 91 ? 5.138 2.235 -8.241 1.00 96.19 91 LEU A N 1
ATOM 718 C CA . LEU A 1 91 ? 4.607 1.952 -9.577 1.00 96.19 91 LEU A CA 1
ATOM 719 C C . LEU A 1 91 ? 3.455 0.932 -9.523 1.00 96.19 91 LEU A C 1
ATOM 721 O O . LEU A 1 91 ? 2.448 1.090 -10.214 1.00 96.19 91 LEU A O 1
ATOM 725 N N . SER A 1 92 ? 3.577 -0.100 -8.681 1.00 97.50 92 SER A N 1
ATOM 726 C CA . SER A 1 92 ? 2.506 -1.080 -8.465 1.00 97.50 92 SER A CA 1
ATOM 727 C C . SER A 1 92 ? 1.286 -0.445 -7.792 1.00 97.50 92 SER A C 1
ATOM 729 O O . SER A 1 92 ? 0.156 -0.815 -8.102 1.00 97.50 92 SER A O 1
ATOM 731 N N . ALA A 1 93 ? 1.488 0.508 -6.876 1.00 97.19 93 ALA A N 1
ATOM 732 C CA . ALA A 1 93 ? 0.409 1.225 -6.200 1.00 97.19 93 ALA A CA 1
ATOM 733 C C . ALA A 1 93 ? -0.384 2.082 -7.194 1.00 97.19 93 ALA A C 1
ATOM 735 O O . ALA A 1 93 ? -1.612 2.040 -7.191 1.00 97.19 93 ALA A O 1
ATOM 736 N N . ASP A 1 94 ? 0.299 2.764 -8.114 1.00 95.56 94 ASP A N 1
ATOM 737 C CA . ASP A 1 94 ? -0.355 3.492 -9.205 1.00 95.56 94 ASP A CA 1
ATOM 738 C C . ASP A 1 94 ? -1.168 2.549 -10.102 1.00 95.56 94 ASP A C 1
ATOM 740 O O . ASP A 1 94 ? -2.305 2.857 -10.469 1.00 95.56 94 ASP A O 1
ATOM 744 N N . ALA A 1 95 ? -0.624 1.371 -10.433 1.00 96.00 95 ALA A N 1
ATOM 745 C CA . ALA A 1 95 ? -1.356 0.356 -11.190 1.00 96.00 95 ALA A CA 1
ATOM 746 C C . ALA A 1 95 ? -2.582 -0.172 -10.432 1.00 96.00 95 ALA A C 1
ATOM 748 O O . ALA A 1 95 ? -3.629 -0.371 -11.051 1.00 96.00 95 ALA A O 1
ATOM 749 N N . PHE A 1 96 ? -2.478 -0.358 -9.113 1.00 97.62 96 PHE A N 1
ATOM 750 C CA . PHE A 1 96 ? -3.599 -0.742 -8.256 1.00 97.62 96 PHE A CA 1
ATOM 751 C C . PHE A 1 96 ? -4.719 0.302 -8.299 1.00 97.62 96 PHE A C 1
ATOM 753 O O . PHE A 1 96 ? -5.869 -0.060 -8.544 1.00 97.62 96 PHE A O 1
ATOM 760 N N . TYR A 1 97 ? -4.399 1.587 -8.117 1.00 96.00 97 TYR A N 1
ATOM 761 C CA . TYR A 1 97 ? -5.408 2.647 -8.153 1.00 96.00 97 TYR A CA 1
ATOM 762 C C . TYR A 1 97 ? -6.104 2.728 -9.510 1.00 96.00 97 TYR A C 1
ATOM 764 O O . TYR A 1 97 ? -7.332 2.743 -9.550 1.00 96.00 97 TYR A O 1
ATOM 772 N N . ARG A 1 98 ? -5.344 2.672 -10.613 1.00 95.06 98 ARG A N 1
ATOM 773 C CA . ARG A 1 98 ? -5.929 2.635 -11.963 1.00 95.06 98 ARG A CA 1
ATOM 774 C C . ARG A 1 98 ? -6.817 1.407 -12.162 1.00 95.06 98 ARG A C 1
ATOM 776 O O . ARG A 1 98 ? -7.909 1.527 -12.692 1.00 95.06 98 ARG A O 1
ATOM 783 N N . ALA A 1 99 ? -6.393 0.225 -11.710 1.00 96.44 99 ALA A N 1
ATOM 784 C CA . ALA A 1 99 ? -7.218 -0.982 -11.801 1.00 96.44 99 ALA A CA 1
ATOM 785 C C . ALA A 1 99 ? -8.510 -0.873 -10.973 1.00 96.44 99 ALA A C 1
ATOM 787 O O . ALA A 1 99 ? -9.552 -1.366 -11.396 1.00 96.44 99 ALA A O 1
ATOM 788 N N . MET A 1 100 ? -8.467 -0.212 -9.814 1.00 94.88 100 MET A N 1
ATOM 789 C CA . MET A 1 100 ? -9.659 0.035 -9.002 1.00 94.88 100 MET A CA 1
ATOM 790 C C . MET A 1 100 ? -10.621 1.031 -9.653 1.00 94.88 100 MET A C 1
ATOM 792 O O . MET A 1 100 ? -11.831 0.793 -9.589 1.00 94.88 100 MET A O 1
ATOM 796 N N . GLU A 1 101 ? -10.095 2.100 -10.255 1.00 95.19 101 GLU A N 1
ATOM 797 C CA . GLU A 1 101 ? -10.847 3.126 -10.991 1.00 95.19 101 GLU A CA 1
ATOM 798 C C . GLU A 1 101 ? -11.498 2.551 -12.256 1.00 95.19 101 GLU A C 1
ATOM 800 O O . GLU A 1 101 ? -12.698 2.715 -12.452 1.00 95.19 101 GLU A O 1
ATOM 805 N N . ASP A 1 102 ? -10.747 1.770 -13.037 1.00 95.88 102 ASP A N 1
ATOM 806 C CA . ASP A 1 102 ? -11.215 1.100 -14.260 1.00 95.88 102 ASP A CA 1
ATOM 807 C C . ASP A 1 102 ? -12.087 -0.146 -13.988 1.00 95.88 102 ASP A C 1
ATOM 809 O O . ASP A 1 102 ? -12.424 -0.886 -14.911 1.00 95.88 102 ASP A O 1
ATOM 813 N N . GLU A 1 103 ? -12.377 -0.456 -12.721 1.00 94.38 103 GLU A N 1
ATOM 814 C CA . GLU A 1 103 ? -13.093 -1.667 -12.284 1.00 94.38 103 GLU A CA 1
ATOM 815 C C . GLU A 1 103 ? -12.461 -3.005 -12.726 1.00 94.38 103 GLU A C 1
ATOM 817 O O . GLU A 1 103 ? -13.105 -4.055 -12.720 1.00 94.38 103 GLU A O 1
ATOM 822 N N . ARG A 1 104 ? -11.156 -3.013 -13.015 1.00 95.50 104 ARG A N 1
ATOM 823 C CA . ARG A 1 104 ? -10.368 -4.201 -13.384 1.00 95.50 104 ARG A CA 1
ATOM 824 C C . ARG A 1 104 ? -9.929 -5.006 -12.158 1.00 95.50 104 ARG A C 1
ATOM 826 O O . ARG A 1 104 ? -8.744 -5.255 -11.936 1.00 95.50 104 ARG A O 1
ATOM 833 N N . THR A 1 105 ? -10.888 -5.440 -11.342 1.00 93.62 105 THR A N 1
ATOM 834 C CA . THR A 1 105 ? -10.614 -6.166 -10.086 1.00 93.62 105 THR A CA 1
ATOM 835 C C . THR A 1 105 ? -9.890 -7.499 -10.295 1.00 93.62 105 THR A C 1
ATOM 837 O O . THR A 1 105 ? -9.120 -7.915 -9.434 1.00 93.62 105 THR A O 1
ATOM 840 N N . VAL A 1 106 ? -10.068 -8.126 -11.460 1.00 93.94 106 VAL A N 1
ATOM 841 C CA . VAL A 1 106 ? -9.372 -9.350 -11.896 1.00 93.94 106 VAL A CA 1
ATOM 842 C C . VAL A 1 106 ? -7.844 -9.202 -11.964 1.00 93.94 106 VAL A C 1
ATOM 844 O O . VAL A 1 106 ? -7.133 -10.178 -11.728 1.00 93.94 106 VAL A O 1
ATOM 847 N N . ASP A 1 107 ? -7.323 -7.999 -12.218 1.00 94.88 107 ASP A N 1
ATOM 848 C CA . ASP A 1 107 ? -5.877 -7.770 -12.361 1.00 94.88 107 ASP A CA 1
ATOM 849 C C . ASP A 1 107 ? -5.174 -7.599 -11.001 1.00 94.88 107 ASP A C 1
ATOM 851 O O . ASP A 1 107 ? -3.965 -7.802 -10.867 1.00 94.88 107 ASP A O 1
ATOM 855 N N . ILE A 1 108 ? -5.928 -7.236 -9.963 1.00 97.06 108 ILE A N 1
ATOM 856 C CA . ILE A 1 108 ? -5.394 -6.828 -8.658 1.00 97.06 108 ILE A CA 1
ATOM 857 C C . ILE A 1 108 ? -4.643 -7.949 -7.920 1.00 97.06 108 ILE A C 1
ATOM 859 O O . ILE A 1 108 ? -3.581 -7.661 -7.360 1.00 97.06 108 ILE A O 1
ATOM 863 N N . PRO A 1 109 ? -5.084 -9.224 -7.931 1.00 96.12 109 PRO A N 1
ATOM 864 C CA . PRO A 1 109 ? -4.314 -10.309 -7.324 1.00 96.12 109 PRO A CA 1
ATOM 865 C C . PRO A 1 109 ? -2.886 -10.434 -7.873 1.00 96.12 109 PRO A C 1
ATOM 867 O O . PRO A 1 109 ? -1.957 -10.728 -7.115 1.00 96.12 109 PRO A O 1
ATOM 870 N N . LEU A 1 110 ? -2.683 -10.173 -9.172 1.00 95.44 110 LEU A N 1
ATOM 871 C CA . LEU A 1 110 ? -1.346 -10.161 -9.765 1.00 95.44 110 LEU A CA 1
ATOM 872 C C . LEU A 1 110 ? -0.515 -8.995 -9.216 1.00 95.44 110 LEU A C 1
ATOM 874 O O . LEU A 1 110 ? 0.633 -9.207 -8.827 1.00 95.44 110 LEU A O 1
ATOM 878 N N . ILE A 1 111 ? -1.105 -7.802 -9.117 1.00 97.19 111 ILE A N 1
ATOM 879 C CA . ILE A 1 111 ? -0.447 -6.614 -8.551 1.00 97.19 111 ILE A CA 1
ATOM 880 C C . ILE A 1 111 ? -0.022 -6.873 -7.098 1.00 97.19 111 ILE A C 1
ATOM 882 O O . ILE A 1 111 ? 1.114 -6.593 -6.718 1.00 97.19 111 ILE A O 1
ATOM 886 N N . PHE A 1 112 ? -0.883 -7.487 -6.283 1.00 97.38 112 PHE A N 1
ATOM 887 C CA . PHE A 1 112 ? -0.519 -7.849 -4.910 1.00 97.38 112 PHE A CA 1
ATOM 888 C C . PHE A 1 112 ? 0.612 -8.865 -4.851 1.00 97.38 112 PHE A C 1
ATOM 890 O O . PHE A 1 112 ? 1.520 -8.703 -4.039 1.00 97.38 112 PHE A O 1
ATOM 897 N N . LYS A 1 113 ? 0.620 -9.873 -5.728 1.00 95.06 113 LYS A N 1
ATOM 898 C CA . LYS A 1 113 ? 1.739 -10.819 -5.805 1.00 95.06 113 LYS A CA 1
ATOM 899 C C . LYS A 1 113 ? 3.060 -10.105 -6.108 1.00 95.06 113 LYS A C 1
ATOM 901 O O . LYS A 1 113 ? 4.080 -10.463 -5.529 1.00 95.06 113 LYS A O 1
ATOM 906 N N . GLN A 1 114 ? 3.041 -9.097 -6.980 1.00 94.56 114 GLN A N 1
ATOM 907 C CA . GLN A 1 114 ? 4.220 -8.284 -7.290 1.00 94.56 114 GLN A CA 1
ATOM 908 C C . GLN A 1 114 ? 4.680 -7.476 -6.069 1.00 94.56 114 GLN A C 1
ATOM 910 O O . GLN A 1 114 ? 5.860 -7.506 -5.733 1.00 94.56 114 GLN A O 1
ATOM 915 N N . MET A 1 115 ? 3.760 -6.816 -5.360 1.00 96.75 115 MET A N 1
ATOM 916 C CA . MET A 1 115 ? 4.082 -6.048 -4.150 1.00 96.75 115 MET A CA 1
ATOM 917 C C . MET A 1 115 ? 4.614 -6.923 -3.004 1.00 96.75 115 MET A C 1
ATOM 919 O O . MET A 1 115 ? 5.524 -6.509 -2.289 1.00 96.75 115 MET A O 1
ATOM 923 N N . GLU A 1 116 ? 4.082 -8.135 -2.828 1.00 94.81 116 GLU A N 1
ATOM 924 C CA . GLU A 1 116 ? 4.502 -9.060 -1.764 1.00 94.81 116 GLU A CA 1
ATOM 925 C C . GLU A 1 116 ? 5.957 -9.531 -1.937 1.00 94.81 116 GLU A C 1
ATOM 927 O O . GLU A 1 116 ? 6.653 -9.723 -0.942 1.00 94.81 116 GLU A O 1
ATOM 932 N N . ILE A 1 117 ? 6.466 -9.631 -3.174 1.00 94.69 117 ILE A N 1
ATOM 933 C CA . ILE A 1 117 ? 7.891 -9.926 -3.438 1.00 94.69 117 ILE A CA 1
ATOM 934 C C . ILE A 1 117 ? 8.799 -8.858 -2.809 1.00 94.69 117 ILE A C 1
ATOM 936 O O . ILE A 1 117 ? 9.899 -9.162 -2.353 1.00 94.69 117 ILE A O 1
ATOM 940 N N . LEU A 1 118 ? 8.330 -7.611 -2.755 1.00 96.25 118 LEU A N 1
ATOM 941 C CA . LEU A 1 118 ? 9.099 -6.461 -2.279 1.00 96.25 118 LEU A CA 1
ATOM 942 C C . LEU A 1 118 ? 9.045 -6.312 -0.753 1.00 96.25 118 LEU A C 1
ATOM 944 O O . LEU A 1 118 ? 9.843 -5.567 -0.185 1.00 96.25 118 LEU A O 1
ATOM 948 N N . LYS A 1 119 ? 8.111 -7.008 -0.086 1.00 92.19 119 LYS A N 1
ATOM 949 C CA . LYS A 1 119 ? 7.679 -6.760 1.299 1.00 92.19 119 LYS A CA 1
ATOM 950 C C . LYS A 1 119 ? 8.824 -6.657 2.304 1.00 92.19 119 LYS A C 1
ATOM 952 O O . LYS A 1 119 ? 8.777 -5.793 3.174 1.00 92.19 119 LYS A O 1
ATOM 957 N N . GLN A 1 120 ? 9.852 -7.498 2.177 1.00 91.75 120 GLN A N 1
ATOM 958 C CA . GLN A 1 120 ? 10.985 -7.532 3.112 1.00 91.75 120 GLN A CA 1
ATOM 959 C C . GLN A 1 120 ? 11.820 -6.245 3.114 1.00 91.75 120 GLN A C 1
ATOM 961 O O . GLN A 1 120 ? 12.428 -5.929 4.130 1.00 91.75 120 GLN A O 1
ATOM 966 N N . GLN A 1 121 ? 11.830 -5.503 2.005 1.00 95.81 121 GLN A N 1
ATOM 967 C CA . GLN A 1 121 ? 12.594 -4.260 1.852 1.00 95.81 121 GLN A CA 1
ATOM 968 C C . GLN A 1 121 ? 11.708 -3.008 1.927 1.00 95.81 121 GLN A C 1
ATOM 970 O O . GLN A 1 121 ? 12.194 -1.887 1.783 1.00 95.81 121 GLN A O 1
ATOM 975 N N . LEU A 1 122 ? 10.398 -3.174 2.135 1.00 95.00 122 LEU A N 1
ATOM 976 C CA . LEU A 1 122 ? 9.484 -2.053 2.332 1.00 95.00 122 LEU A CA 1
ATOM 977 C C . LEU A 1 122 ? 9.600 -1.523 3.758 1.00 95.00 122 LEU A C 1
ATOM 979 O O . LEU A 1 122 ? 9.627 -2.290 4.722 1.00 95.00 122 LEU A O 1
ATOM 983 N N . ASN A 1 123 ? 9.573 -0.200 3.902 1.00 94.50 123 ASN A N 1
ATOM 984 C CA . ASN A 1 123 ? 9.434 0.412 5.220 1.00 94.50 123 ASN A CA 1
ATOM 985 C C . ASN A 1 123 ? 8.025 0.175 5.800 1.00 94.50 123 ASN A C 1
ATOM 987 O O . ASN A 1 123 ? 7.093 -0.219 5.093 1.00 94.50 123 ASN A O 1
ATOM 991 N N . SER A 1 124 ? 7.850 0.454 7.094 1.00 91.56 124 SER A N 1
ATOM 992 C CA . SER A 1 124 ? 6.580 0.240 7.803 1.00 91.56 124 SER A CA 1
ATOM 993 C C . SER A 1 124 ? 5.386 0.927 7.131 1.00 91.56 124 SER A C 1
ATOM 995 O O . SER A 1 124 ? 4.337 0.306 6.982 1.00 91.56 124 SER A O 1
ATOM 997 N N . LYS A 1 125 ? 5.553 2.166 6.649 1.00 92.19 125 LYS A N 1
ATOM 998 C CA . LYS A 1 125 ? 4.495 2.928 5.965 1.00 92.19 125 LYS A CA 1
ATOM 999 C C . LYS A 1 125 ? 4.059 2.261 4.656 1.00 92.19 125 LYS A C 1
ATOM 1001 O O . LYS A 1 125 ? 2.869 2.219 4.343 1.00 92.19 125 LYS A O 1
ATOM 1006 N N . GLN A 1 126 ? 5.005 1.735 3.884 1.00 95.56 126 GLN A N 1
ATOM 1007 C CA . GLN A 1 126 ? 4.714 1.018 2.640 1.00 95.56 126 GLN A CA 1
ATOM 1008 C C . GLN A 1 126 ? 4.048 -0.333 2.911 1.00 95.56 126 GLN A C 1
ATOM 1010 O O . GLN A 1 126 ? 3.059 -0.657 2.260 1.00 95.56 126 GLN A O 1
ATOM 1015 N N . GLN A 1 127 ? 4.510 -1.081 3.917 1.00 95.00 127 GLN A N 1
ATOM 1016 C CA . GLN A 1 127 ? 3.847 -2.323 4.330 1.00 95.00 127 GLN A CA 1
ATOM 1017 C C . GLN A 1 127 ? 2.408 -2.067 4.804 1.00 95.00 127 GLN A C 1
ATOM 1019 O O . GLN A 1 127 ? 1.488 -2.763 4.386 1.00 95.00 127 GLN A O 1
ATOM 1024 N N . GLN A 1 128 ? 2.184 -1.020 5.603 1.00 93.50 128 GLN A N 1
ATOM 1025 C CA . GLN A 1 128 ? 0.837 -0.602 5.998 1.00 93.50 128 GLN A CA 1
ATOM 1026 C C . GLN A 1 128 ? -0.022 -0.219 4.788 1.00 93.50 128 GLN A C 1
ATOM 1028 O O . GLN A 1 128 ? -1.190 -0.593 4.720 1.00 93.50 128 GLN A O 1
ATOM 1033 N N . SER A 1 129 ? 0.551 0.488 3.811 1.00 95.81 129 SER A N 1
ATOM 1034 C CA . SER A 1 129 ? -0.161 0.845 2.580 1.00 95.81 129 SER A CA 1
ATOM 1035 C C . SER A 1 129 ? -0.575 -0.400 1.790 1.00 95.81 129 SER A C 1
ATOM 1037 O O . SER A 1 129 ? -1.716 -0.472 1.347 1.00 95.81 129 SER A O 1
ATOM 1039 N N . LEU A 1 130 ? 0.296 -1.412 1.687 1.00 97.31 130 LEU A N 1
ATOM 1040 C CA . LEU A 1 130 ? -0.029 -2.698 1.061 1.00 97.31 130 LEU A CA 1
ATOM 1041 C C . LEU A 1 130 ? -1.246 -3.357 1.718 1.00 97.31 130 LEU A C 1
ATOM 1043 O O . LEU A 1 130 ? -2.196 -3.722 1.027 1.00 97.31 130 LEU A O 1
ATOM 1047 N N . TYR A 1 131 ? -1.241 -3.481 3.045 1.00 96.94 131 TYR A N 1
ATOM 1048 C CA . TYR A 1 131 ? -2.361 -4.082 3.771 1.00 96.94 131 TYR A CA 1
ATOM 1049 C C . TYR A 1 131 ? -3.651 -3.286 3.581 1.00 96.94 131 TYR A C 1
ATOM 1051 O O . TYR A 1 131 ? -4.708 -3.867 3.349 1.00 96.94 131 TYR A O 1
ATOM 1059 N N . ARG A 1 132 ? -3.566 -1.953 3.575 1.00 96.88 132 ARG A N 1
ATOM 1060 C CA . ARG A 1 132 ? -4.709 -1.084 3.292 1.00 96.88 132 ARG A CA 1
ATOM 1061 C C . ARG A 1 132 ? -5.273 -1.301 1.886 1.00 96.88 132 ARG A C 1
ATOM 1063 O O . ARG A 1 132 ? -6.488 -1.390 1.724 1.00 96.88 132 ARG A O 1
ATOM 1070 N N . TYR A 1 133 ? -4.416 -1.441 0.873 1.00 98.00 133 TYR A N 1
ATOM 1071 C CA . TYR A 1 133 ? -4.846 -1.761 -0.494 1.00 98.00 133 TYR A CA 1
ATOM 1072 C C . TYR A 1 133 ? -5.549 -3.118 -0.554 1.00 98.00 133 TYR A C 1
ATOM 1074 O O . TYR A 1 133 ? -6.598 -3.244 -1.186 1.00 98.00 133 TYR A O 1
ATOM 1082 N N . GLN A 1 134 ? -5.015 -4.117 0.153 1.00 98.25 134 GLN A N 1
ATOM 1083 C CA . GLN A 1 134 ? -5.617 -5.446 0.253 1.00 98.25 134 GLN A CA 1
ATOM 1084 C C . GLN A 1 134 ? -6.987 -5.413 0.946 1.00 98.25 134 GLN A C 1
ATOM 1086 O O . GLN A 1 134 ? -7.919 -6.047 0.453 1.00 98.25 134 GLN A O 1
ATOM 1091 N N . LEU A 1 135 ? -7.148 -4.639 2.025 1.00 98.38 135 LEU A N 1
ATOM 1092 C CA . LEU A 1 135 ? -8.442 -4.436 2.686 1.00 98.38 135 LEU A CA 1
ATOM 1093 C C . LEU A 1 135 ? -9.458 -3.773 1.748 1.00 98.38 135 LEU A C 1
ATOM 1095 O O . LEU A 1 135 ? -10.578 -4.265 1.610 1.00 98.38 135 LEU A O 1
ATOM 1099 N N . PHE A 1 136 ? -9.062 -2.706 1.050 1.00 97.12 136 PHE A N 1
ATOM 1100 C CA . PHE A 1 136 ? -9.938 -2.008 0.106 1.00 97.12 136 PHE A CA 1
ATOM 1101 C C . PHE A 1 136 ? -10.376 -2.913 -1.057 1.00 97.12 136 PHE A C 1
ATOM 1103 O O . PHE A 1 136 ? -11.560 -2.973 -1.398 1.00 97.12 136 PHE A O 1
ATOM 1110 N N . TYR A 1 137 ? -9.445 -3.689 -1.620 1.00 98.00 137 TYR A N 1
ATOM 1111 C CA . TYR A 1 137 ? -9.773 -4.719 -2.605 1.00 98.00 137 TYR A CA 1
ATOM 1112 C C . TYR A 1 137 ? -10.743 -5.757 -2.037 1.00 98.00 137 TYR A C 1
ATOM 1114 O O . TYR A 1 137 ? -11.752 -6.049 -2.673 1.00 98.00 137 TYR A O 1
ATOM 1122 N N . ALA A 1 138 ? -10.478 -6.288 -0.841 1.00 98.12 138 ALA A N 1
ATOM 1123 C CA . ALA A 1 138 ? -11.313 -7.319 -0.235 1.00 98.12 138 ALA A CA 1
ATOM 1124 C C . ALA A 1 138 ? -12.757 -6.844 -0.024 1.00 98.12 138 ALA A C 1
ATOM 1126 O O . ALA A 1 138 ? -13.694 -7.607 -0.258 1.00 98.12 138 ALA A O 1
ATOM 1127 N N . GLN A 1 139 ? -12.952 -5.572 0.340 1.00 96.75 139 GLN A N 1
ATOM 1128 C CA . GLN A 1 139 ? -14.281 -4.964 0.428 1.00 96.75 139 GLN A CA 1
ATOM 1129 C C . GLN A 1 139 ? -15.002 -4.930 -0.926 1.00 96.75 139 GLN A C 1
ATOM 1131 O O . GLN A 1 139 ? -16.187 -5.277 -0.982 1.00 96.75 139 GLN A O 1
ATOM 1136 N N . LYS A 1 140 ? -14.304 -4.532 -2.003 1.00 95.88 140 LYS A N 1
ATOM 1137 C CA . LYS A 1 140 ? -14.870 -4.423 -3.362 1.00 95.88 140 LYS A CA 1
ATOM 1138 C C . LYS A 1 140 ? -15.135 -5.795 -3.988 1.00 95.88 140 LYS A C 1
ATOM 1140 O O . LYS A 1 140 ? -16.201 -6.008 -4.551 1.00 95.88 140 LYS A O 1
ATOM 1145 N N . ALA A 1 141 ? -14.197 -6.729 -3.854 1.00 96.19 141 ALA A N 1
ATOM 1146 C CA . ALA A 1 141 ? -14.269 -8.073 -4.427 1.00 96.19 141 ALA A CA 1
ATOM 1147 C C . ALA A 1 141 ? -15.032 -9.085 -3.552 1.00 96.19 141 ALA A C 1
ATOM 1149 O O . ALA A 1 141 ? -15.257 -10.212 -3.985 1.00 96.19 141 ALA A O 1
ATOM 1150 N N . LYS A 1 142 ? -15.417 -8.704 -2.324 1.00 96.81 142 LYS A N 1
ATOM 1151 C CA . LYS A 1 142 ? -15.999 -9.601 -1.307 1.00 96.81 142 LYS A CA 1
ATOM 1152 C C . LYS A 1 142 ? -15.120 -10.825 -1.013 1.00 96.81 142 LYS A C 1
ATOM 1154 O O . LYS A 1 142 ? -15.615 -11.919 -0.757 1.00 96.81 142 LYS A O 1
ATOM 1159 N N . ASP A 1 143 ? -13.804 -10.623 -1.007 1.00 97.88 143 ASP A N 1
ATOM 1160 C CA . ASP A 1 143 ? -12.817 -11.682 -0.787 1.00 97.88 143 ASP A CA 1
ATOM 1161 C C . ASP A 1 143 ? -12.489 -11.836 0.707 1.00 97.88 143 ASP A C 1
ATOM 1163 O O . ASP A 1 143 ? -11.665 -11.112 1.272 1.00 97.88 143 ASP A O 1
ATOM 1167 N N . ALA A 1 144 ? -13.132 -12.808 1.356 1.00 98.31 144 ALA A N 1
ATOM 1168 C CA . ALA A 1 144 ? -12.930 -13.094 2.775 1.00 98.31 144 ALA A CA 1
ATOM 1169 C C . ALA A 1 144 ? -11.507 -13.573 3.110 1.00 98.31 144 ALA A C 1
ATOM 1171 O O . ALA A 1 144 ? -11.030 -13.338 4.222 1.00 98.31 144 ALA A O 1
ATOM 1172 N N . THR A 1 145 ? -10.813 -14.227 2.174 1.00 98.00 145 THR A N 1
ATOM 1173 C CA . THR A 1 145 ? -9.456 -14.738 2.414 1.00 98.00 145 THR A CA 1
ATOM 1174 C C . THR A 1 145 ? -8.468 -13.584 2.470 1.00 98.00 145 THR A C 1
ATOM 1176 O O . THR A 1 145 ? -7.684 -13.482 3.418 1.00 98.00 145 THR A O 1
ATOM 1179 N N . VAL A 1 146 ? -8.546 -12.675 1.493 1.00 98.06 146 VAL A N 1
ATOM 1180 C CA . VAL A 1 146 ? -7.716 -11.466 1.478 1.00 98.06 146 VAL A CA 1
ATOM 1181 C C . VAL A 1 146 ? -8.071 -10.558 2.650 1.00 98.06 146 VAL A C 1
ATOM 1183 O O . VAL A 1 146 ? -7.152 -10.081 3.316 1.00 98.06 146 VAL A O 1
ATOM 1186 N N . ALA A 1 147 ? -9.364 -10.394 2.967 1.00 98.50 147 ALA A N 1
ATOM 1187 C CA . ALA A 1 147 ? -9.801 -9.635 4.138 1.00 98.50 147 ALA A CA 1
ATOM 1188 C C . ALA A 1 147 ? -9.110 -10.135 5.409 1.00 98.50 147 ALA A C 1
ATOM 1190 O O . ALA A 1 147 ? -8.451 -9.348 6.078 1.00 98.50 147 ALA A O 1
ATOM 1191 N N . LYS A 1 148 ? -9.198 -11.438 5.716 1.00 98.69 148 LYS A N 1
ATOM 1192 C CA . LYS A 1 148 ? -8.619 -12.005 6.944 1.00 98.69 148 LYS A CA 1
ATOM 1193 C C . LYS A 1 148 ? -7.112 -11.805 7.015 1.00 98.69 148 LYS A C 1
ATOM 1195 O O . LYS A 1 148 ? -6.629 -11.270 8.009 1.00 98.69 148 LYS A O 1
ATOM 1200 N N . LYS A 1 149 ? -6.378 -12.196 5.965 1.00 97.75 149 LYS A N 1
ATOM 1201 C CA . LYS A 1 149 ? -4.914 -12.053 5.932 1.00 97.75 149 LYS A CA 1
ATOM 1202 C C . LYS A 1 149 ? -4.506 -10.595 6.145 1.00 97.75 149 LYS A C 1
ATOM 1204 O O . LYS A 1 149 ? -3.726 -10.311 7.048 1.00 97.75 149 LYS A O 1
ATOM 1209 N N . ALA A 1 150 ? -5.061 -9.682 5.348 1.00 97.75 150 ALA A N 1
ATOM 1210 C CA . ALA A 1 150 ? -4.710 -8.271 5.420 1.00 97.75 150 ALA A CA 1
ATOM 1211 C C . ALA A 1 150 ? -5.135 -7.638 6.748 1.00 97.75 150 ALA A C 1
ATOM 1213 O O . ALA A 1 150 ? -4.366 -6.881 7.320 1.00 97.75 150 ALA A O 1
ATOM 1214 N N . GLY A 1 151 ? -6.319 -7.968 7.271 1.00 98.19 151 GLY A N 1
ATOM 1215 C CA . GLY A 1 151 ? -6.824 -7.402 8.522 1.00 98.19 151 GLY A CA 1
ATOM 1216 C C . GLY A 1 151 ? -5.962 -7.767 9.721 1.00 98.19 151 GLY A C 1
ATOM 1217 O O . GLY A 1 151 ? -5.577 -6.872 10.469 1.00 98.19 151 GLY A O 1
ATOM 1218 N N . TYR A 1 152 ? -5.595 -9.044 9.868 1.00 98.12 152 TYR A N 1
ATOM 1219 C CA . TYR A 1 152 ? -4.690 -9.461 10.942 1.00 98.12 152 TYR A CA 1
ATOM 1220 C C . TYR A 1 152 ? -3.303 -8.826 10.796 1.00 98.12 152 TYR A C 1
ATOM 1222 O O . TYR A 1 152 ? -2.784 -8.301 11.780 1.00 98.12 152 TYR A O 1
ATOM 1230 N N . ASP A 1 153 ? -2.734 -8.802 9.585 1.00 95.94 153 ASP A N 1
ATOM 1231 C CA . ASP A 1 153 ? -1.439 -8.160 9.325 1.00 95.94 153 ASP A CA 1
ATOM 1232 C C . ASP A 1 153 ? -1.478 -6.644 9.622 1.00 95.94 153 ASP A C 1
ATOM 1234 O O . ASP A 1 153 ? -0.521 -6.090 10.169 1.00 95.94 153 ASP A O 1
ATOM 1238 N N . TYR A 1 154 ? -2.593 -5.971 9.314 1.00 95.88 154 TYR A N 1
ATOM 1239 C CA . TYR A 1 154 ? -2.761 -4.524 9.484 1.00 95.88 154 TYR A CA 1
ATOM 1240 C C . TYR A 1 154 ? -2.823 -4.096 10.953 1.00 95.88 154 TYR A C 1
ATOM 1242 O O . TYR A 1 154 ? -2.297 -3.043 11.313 1.00 95.88 154 TYR A O 1
ATOM 1250 N N . VAL A 1 155 ? -3.420 -4.924 11.816 1.00 96.44 155 VAL A N 1
ATOM 1251 C CA . VAL A 1 155 ? -3.603 -4.617 13.247 1.00 96.44 155 VAL A CA 1
ATOM 1252 C C . VAL A 1 155 ? -2.612 -5.326 14.172 1.00 96.44 155 VAL A C 1
ATOM 1254 O O . VAL A 1 155 ? -2.619 -5.048 15.373 1.00 96.44 155 VAL A O 1
ATOM 1257 N N . ALA A 1 156 ? -1.746 -6.204 13.647 1.00 92.38 156 ALA A N 1
ATOM 1258 C CA . ALA A 1 156 ? -0.882 -7.107 14.420 1.00 92.38 156 ALA A CA 1
ATOM 1259 C C . ALA A 1 156 ? -0.118 -6.421 15.566 1.00 92.38 156 ALA A C 1
ATOM 1261 O O . ALA A 1 156 ? -0.054 -6.940 16.679 1.00 92.38 156 ALA A O 1
ATOM 1262 N N . ASN A 1 157 ? 0.423 -5.227 15.310 1.00 89.19 157 ASN A N 1
ATOM 1263 C CA . ASN A 1 157 ? 1.185 -4.464 16.302 1.00 89.19 157 ASN A CA 1
ATOM 1264 C C . ASN A 1 157 ? 0.355 -3.390 17.015 1.00 89.19 157 ASN A C 1
ATOM 1266 O O . ASN A 1 157 ? 0.782 -2.873 18.040 1.00 89.19 157 ASN A O 1
ATOM 1270 N N . ILE A 1 158 ? -0.825 -3.062 16.491 1.00 93.06 158 ILE A N 1
ATOM 1271 C CA . ILE A 1 158 ? -1.656 -1.949 16.955 1.00 93.06 158 ILE A CA 1
ATOM 1272 C C . ILE A 1 158 ? -2.350 -2.297 18.272 1.00 93.06 158 ILE A C 1
ATOM 1274 O O . ILE A 1 158 ? -2.379 -1.489 19.199 1.00 93.06 158 ILE A O 1
ATOM 1278 N N . MET A 1 159 ? -2.843 -3.531 18.393 1.00 92.94 159 MET A N 1
ATOM 1279 C CA . MET A 1 159 ? -3.550 -3.992 19.594 1.00 92.94 159 MET A CA 1
ATOM 1280 C C . MET A 1 159 ? -2.667 -4.084 20.846 1.00 92.94 159 MET A C 1
ATOM 1282 O O . MET A 1 159 ? -3.193 -4.095 21.956 1.00 92.94 159 MET A O 1
ATOM 1286 N N . ASN A 1 160 ? -1.343 -4.127 20.682 1.00 93.44 160 ASN A N 1
ATOM 1287 C CA . ASN A 1 160 ? -0.392 -4.259 21.788 1.00 93.44 160 ASN A CA 1
ATOM 1288 C C . ASN A 1 160 ? 0.051 -2.905 22.370 1.00 93.44 160 ASN A C 1
ATOM 1290 O O . ASN A 1 160 ? 0.777 -2.873 23.362 1.00 93.44 160 ASN A O 1
ATOM 1294 N N . ILE A 1 161 ? -0.363 -1.786 21.768 1.00 94.69 161 ILE A N 1
ATOM 1295 C CA . ILE A 1 161 ? 0.027 -0.448 22.218 1.00 94.69 161 ILE A CA 1
ATOM 1296 C C . ILE A 1 161 ? -0.887 -0.027 23.375 1.00 94.69 161 ILE A C 1
ATOM 1298 O O . ILE A 1 161 ? -2.112 0.086 23.233 1.00 94.69 161 ILE A O 1
ATOM 1302 N N . SER A 1 162 ? -0.286 0.206 24.544 1.00 96.19 162 SER A N 1
ATOM 1303 C CA . SER A 1 162 ? -1.020 0.628 25.737 1.00 96.19 162 SER A CA 1
ATOM 1304 C C . SER A 1 162 ? -1.634 2.017 25.553 1.00 96.19 162 SER A C 1
ATOM 1306 O O . SER A 1 162 ? -1.105 2.862 24.830 1.00 96.19 162 SER A O 1
ATOM 1308 N N . THR A 1 163 ? -2.748 2.277 26.243 1.00 95.31 163 THR A N 1
ATOM 1309 C CA . THR A 1 163 ? -3.394 3.599 26.220 1.00 95.31 163 THR A CA 1
ATOM 1310 C C . THR A 1 163 ? -2.434 4.696 26.687 1.00 95.31 163 THR A C 1
ATOM 1312 O O . THR A 1 163 ? -2.356 5.743 26.051 1.00 95.31 163 THR A O 1
ATOM 1315 N N . ASP A 1 164 ? -1.636 4.427 27.721 1.00 96.31 164 ASP A N 1
ATOM 1316 C CA . ASP A 1 164 ? -0.643 5.372 28.242 1.00 96.31 164 ASP A CA 1
ATOM 1317 C C . ASP A 1 164 ? 0.427 5.711 27.197 1.00 96.31 164 ASP A C 1
ATOM 1319 O O . ASP A 1 164 ? 0.801 6.872 27.044 1.00 96.31 164 ASP A O 1
ATOM 1323 N N . SER A 1 165 ? 0.892 4.716 26.430 1.00 96.88 165 SER A N 1
ATOM 1324 C CA . SER A 1 165 ? 1.856 4.945 25.351 1.00 96.88 165 SER A CA 1
ATOM 1325 C C . SER A 1 165 ? 1.257 5.794 24.232 1.00 96.88 165 SER A C 1
ATOM 1327 O O . SER A 1 165 ? 1.956 6.640 23.676 1.00 96.88 165 SER A O 1
ATOM 1329 N N . ILE A 1 166 ? -0.022 5.586 23.904 1.00 96.56 166 ILE A N 1
ATOM 1330 C CA . ILE A 1 166 ? -0.720 6.388 22.892 1.00 96.56 166 ILE A CA 1
ATOM 1331 C C . ILE A 1 166 ? -0.822 7.842 23.363 1.00 96.56 166 ILE A C 1
ATOM 1333 O O . ILE A 1 166 ? -0.434 8.750 22.633 1.00 96.56 166 ILE A O 1
ATOM 1337 N N . GLN A 1 167 ? -1.259 8.062 24.605 1.00 95.50 167 GLN A N 1
ATOM 1338 C CA . GLN A 1 167 ? -1.393 9.398 25.194 1.00 95.50 167 GLN A CA 1
ATOM 1339 C C . GLN A 1 167 ? -0.047 10.126 25.323 1.00 95.50 167 GLN A C 1
ATOM 1341 O O . GLN A 1 167 ? 0.035 11.334 25.090 1.00 95.50 167 GLN A O 1
ATOM 1346 N N . ALA A 1 168 ? 1.021 9.408 25.680 1.00 96.88 168 ALA A N 1
ATOM 1347 C CA . ALA A 1 168 ? 2.366 9.970 25.748 1.00 96.88 168 ALA A CA 1
ATOM 1348 C C . ALA A 1 168 ? 2.858 10.436 24.368 1.00 96.88 168 ALA A C 1
ATOM 1350 O O . ALA A 1 168 ? 3.419 11.528 24.249 1.00 96.88 168 ALA A O 1
ATOM 1351 N N . GLU A 1 169 ? 2.612 9.643 23.324 1.00 97.38 169 GLU A N 1
ATOM 1352 C CA . GLU A 1 169 ? 2.981 9.991 21.952 1.00 97.38 169 GLU A CA 1
ATOM 1353 C C . GLU A 1 169 ? 2.125 11.138 21.398 1.00 97.38 169 GLU A C 1
ATOM 1355 O O . GLU A 1 169 ? 2.665 12.049 20.769 1.00 97.38 169 GLU A O 1
ATOM 1360 N N . ASP A 1 170 ? 0.825 11.166 21.700 1.00 96.88 170 ASP A N 1
ATOM 1361 C CA . ASP A 1 170 ? -0.053 12.302 21.400 1.00 96.88 170 ASP A CA 1
ATOM 1362 C C . ASP A 1 170 ? 0.468 13.594 22.030 1.00 96.88 170 ASP A C 1
ATOM 1364 O O . ASP A 1 170 ? 0.629 14.603 21.343 1.00 96.88 170 ASP A O 1
ATOM 1368 N N . LYS A 1 171 ? 0.828 13.557 23.319 1.00 95.75 171 LYS A N 1
ATOM 1369 C CA . LYS A 1 171 ? 1.420 14.705 24.012 1.00 95.75 171 LYS A CA 1
ATOM 1370 C C . LYS A 1 171 ? 2.714 15.160 23.337 1.00 95.75 171 LYS A C 1
ATOM 1372 O O . LYS A 1 171 ? 2.896 16.357 23.121 1.00 95.75 171 LYS A O 1
ATOM 1377 N N . ARG A 1 172 ? 3.602 14.225 22.981 1.00 96.38 172 ARG A N 1
ATOM 1378 C CA . ARG A 1 172 ? 4.870 14.528 22.300 1.00 96.38 172 ARG A CA 1
ATOM 1379 C C . ARG A 1 172 ? 4.634 15.191 20.939 1.00 96.38 172 ARG A C 1
ATOM 1381 O O . ARG A 1 172 ? 5.266 16.206 20.647 1.00 96.38 172 ARG A O 1
ATOM 1388 N N . ARG A 1 173 ? 3.733 14.638 20.118 1.00 94.94 173 ARG A N 1
ATOM 1389 C CA . ARG A 1 173 ? 3.386 15.182 18.793 1.00 94.94 173 ARG A CA 1
ATOM 1390 C C . ARG A 1 173 ? 2.709 16.544 18.906 1.00 94.94 173 ARG A C 1
ATOM 1392 O O . ARG A 1 173 ? 3.110 17.460 18.198 1.00 94.94 173 ARG A O 1
ATOM 1399 N N . HIS A 1 174 ? 1.770 16.706 19.834 1.00 93.88 174 HIS A N 1
ATOM 1400 C CA . HIS A 1 174 ? 1.135 17.991 20.114 1.00 93.88 174 HIS A CA 1
ATOM 1401 C C . HIS A 1 174 ? 2.171 19.051 20.502 1.00 93.88 174 HIS A C 1
ATOM 1403 O O . HIS A 1 174 ? 2.183 20.127 19.918 1.00 93.88 174 HIS A O 1
ATOM 1409 N N . THR A 1 175 ? 3.091 18.756 21.430 1.00 92.88 175 THR A N 1
ATOM 1410 C CA . THR A 1 175 ? 4.165 19.697 21.789 1.00 92.88 175 THR A CA 1
ATOM 1411 C C . THR A 1 175 ? 5.008 20.084 20.577 1.00 92.88 175 THR A C 1
ATOM 1413 O O . THR A 1 175 ? 5.278 21.265 20.396 1.00 92.88 175 THR A O 1
ATOM 1416 N N . ALA A 1 176 ? 5.379 19.125 19.723 1.00 92.38 176 ALA A N 1
ATOM 1417 C CA . ALA A 1 176 ? 6.144 19.414 18.512 1.00 92.38 176 ALA A CA 1
ATOM 1418 C C . ALA A 1 176 ? 5.381 20.322 17.529 1.00 92.38 176 ALA A C 1
ATOM 1420 O O . ALA A 1 176 ? 5.970 21.251 16.989 1.00 92.38 176 ALA A O 1
ATOM 1421 N N . VAL A 1 177 ? 4.077 20.090 17.336 1.00 90.88 177 VAL A N 1
ATOM 1422 C CA . VAL A 1 177 ? 3.207 20.924 16.483 1.00 90.88 177 VAL A CA 1
ATOM 1423 C C . VAL A 1 177 ? 3.023 22.326 17.065 1.00 90.88 177 VAL A C 1
ATOM 1425 O O . VAL A 1 177 ? 3.009 23.304 16.329 1.00 90.88 177 VAL A O 1
ATOM 1428 N N . MET A 1 178 ? 2.904 22.437 18.388 1.00 90.12 178 MET A N 1
ATOM 1429 C CA . MET A 1 178 ? 2.696 23.714 19.069 1.00 90.12 178 MET A CA 1
ATOM 1430 C C . MET A 1 178 ? 3.974 24.551 19.191 1.00 90.12 178 MET A C 1
ATOM 1432 O O . MET A 1 178 ? 3.886 25.763 19.375 1.00 90.12 178 MET A O 1
ATOM 1436 N N . GLN A 1 179 ? 5.154 23.932 19.107 1.00 91.62 179 GLN A N 1
ATOM 1437 C CA . GLN A 1 179 ? 6.429 24.593 19.385 1.00 91.62 179 GLN A CA 1
ATOM 1438 C C . GLN A 1 179 ? 6.686 25.853 18.535 1.00 91.62 179 GLN A C 1
ATOM 1440 O O . GLN A 1 179 ? 7.083 26.846 19.140 1.00 91.62 179 GLN A O 1
ATOM 1445 N N . PRO A 1 180 ? 6.428 25.883 17.210 1.00 90.19 180 PRO A N 1
ATOM 1446 C CA . PRO A 1 180 ? 6.625 27.089 16.396 1.00 90.19 180 PRO A CA 1
ATOM 1447 C C . PRO A 1 180 ? 5.732 28.266 16.817 1.00 90.19 180 PRO A C 1
ATOM 1449 O O . PRO A 1 180 ? 6.145 29.421 16.758 1.00 90.19 180 PRO A O 1
ATOM 1452 N N . TYR A 1 181 ? 4.518 27.986 17.303 1.00 88.62 181 TYR A N 1
ATOM 1453 C CA . TYR A 1 181 ? 3.616 29.012 17.837 1.00 88.62 181 TYR A CA 1
ATOM 1454 C C . TYR A 1 181 ? 4.081 29.515 19.208 1.00 88.62 181 TYR A C 1
ATOM 1456 O O . TYR A 1 181 ? 3.957 30.695 19.523 1.00 88.62 181 TYR A O 1
ATOM 1464 N N . LEU A 1 182 ? 4.631 28.620 20.035 1.00 85.81 182 LEU A N 1
ATOM 1465 C CA . LEU A 1 182 ? 5.156 28.961 21.360 1.00 85.81 182 LEU A CA 1
ATOM 1466 C C . LEU A 1 182 ? 6.483 29.729 21.289 1.00 85.81 182 LEU A C 1
ATOM 1468 O O . LEU A 1 182 ? 6.755 30.543 22.168 1.00 85.81 182 LEU A O 1
ATOM 1472 N N . SER A 1 183 ? 7.308 29.477 20.269 1.00 90.75 183 SER A N 1
ATOM 1473 C CA . SER A 1 183 ? 8.562 30.200 20.027 1.00 90.75 183 SER A CA 1
ATOM 1474 C C . SER A 1 183 ? 8.365 31.539 19.311 1.00 90.75 183 SER A C 1
ATOM 1476 O O . SER A 1 183 ? 9.317 32.316 19.235 1.00 90.75 183 SER A O 1
ATOM 1478 N N . GLY A 1 184 ? 7.161 31.815 18.798 1.00 86.31 184 GLY A N 1
ATOM 1479 C CA . GLY A 1 184 ? 6.866 32.998 17.985 1.00 86.31 184 GLY A CA 1
ATOM 1480 C C . GLY A 1 184 ? 7.405 32.919 16.552 1.00 86.31 184 GLY A C 1
ATOM 1481 O O . GLY A 1 184 ? 7.489 33.945 15.885 1.00 86.31 184 GLY A O 1
ATOM 1482 N N . GLU A 1 185 ? 7.786 31.727 16.083 1.00 90.50 185 GLU A N 1
ATOM 1483 C CA . GLU A 1 185 ? 8.168 31.483 14.685 1.00 90.50 185 GLU A CA 1
ATOM 1484 C C . GLU A 1 185 ? 6.955 31.580 13.748 1.00 90.50 185 GLU A C 1
ATOM 1486 O O . GLU A 1 185 ? 7.079 32.061 12.624 1.00 90.50 185 GLU A O 1
ATOM 1491 N N . ILE A 1 186 ? 5.780 31.167 14.233 1.00 87.56 186 ILE A N 1
ATOM 1492 C CA . ILE A 1 186 ? 4.487 31.314 13.556 1.00 87.56 186 ILE A CA 1
ATOM 1493 C C . ILE A 1 186 ? 3.559 32.144 14.444 1.00 87.56 186 ILE A C 1
ATOM 1495 O O . ILE A 1 186 ? 3.550 31.981 15.668 1.00 87.56 186 ILE A O 1
ATOM 1499 N N . ASP A 1 187 ? 2.759 33.022 13.834 1.00 85.81 187 ASP A N 1
ATOM 1500 C CA . ASP A 1 187 ? 1.777 33.817 14.565 1.00 85.81 187 ASP A CA 1
ATOM 1501 C C . ASP A 1 187 ? 0.695 32.915 15.182 1.00 85.81 187 ASP A C 1
ATOM 1503 O O . ASP A 1 187 ? -0.032 32.187 14.507 1.00 85.81 187 ASP A O 1
ATOM 1507 N N . SER A 1 188 ? 0.565 32.984 16.505 1.00 80.38 188 SER A N 1
ATOM 1508 C CA . SER A 1 188 ? -0.456 32.265 17.268 1.00 80.38 188 SER A CA 1
ATOM 1509 C C . SER A 1 188 ? -1.897 32.643 16.902 1.00 80.38 188 SER A C 1
ATOM 1511 O O . SER A 1 188 ? -2.809 31.869 17.204 1.00 80.38 188 SER A O 1
ATOM 1513 N N . ALA A 1 189 ? -2.113 33.791 16.247 1.00 82.00 189 ALA A N 1
ATOM 1514 C CA . ALA A 1 189 ? -3.416 34.193 15.724 1.00 82.00 189 ALA A CA 1
ATOM 1515 C C . ALA A 1 189 ? -3.913 33.281 14.586 1.00 82.00 189 ALA A C 1
ATOM 1517 O O . ALA A 1 189 ? -5.118 33.216 14.348 1.00 82.00 189 ALA A O 1
ATOM 1518 N N . GLU A 1 190 ? -3.016 32.541 13.926 1.00 81.94 190 GLU A N 1
ATOM 1519 C CA . GLU A 1 190 ? -3.366 31.574 12.878 1.00 81.94 190 GLU A CA 1
ATOM 1520 C C . GLU A 1 190 ? -3.899 30.247 13.439 1.00 81.94 190 GLU A C 1
ATOM 1522 O O . GLU A 1 190 ? -4.461 29.443 12.699 1.00 81.94 190 GLU A O 1
ATOM 1527 N N . LEU A 1 191 ? -3.742 29.996 14.744 1.00 81.94 191 LEU A N 1
ATOM 1528 C CA . LEU A 1 191 ? -4.061 28.705 15.340 1.00 81.94 191 LEU A CA 1
ATOM 1529 C C . LEU A 1 191 ? -5.498 28.655 15.873 1.00 81.94 191 LEU A C 1
ATOM 1531 O O . LEU A 1 191 ? -5.808 29.198 16.944 1.00 81.94 191 LEU A O 1
ATOM 1535 N N . THR A 1 192 ? -6.368 27.928 15.172 1.00 85.06 192 THR A N 1
ATOM 1536 C CA . THR A 1 192 ? -7.771 27.784 15.574 1.00 85.06 192 THR A CA 1
ATOM 1537 C C . THR A 1 192 ? -7.946 26.818 16.753 1.00 85.06 192 THR A C 1
ATOM 1539 O O . THR A 1 192 ? -7.053 26.058 17.141 1.00 85.06 192 THR A O 1
ATOM 1542 N N . THR A 1 193 ? -9.134 26.839 17.365 1.00 83.12 193 THR A N 1
ATOM 1543 C CA . THR A 1 193 ? -9.494 25.878 18.423 1.00 83.12 193 THR A CA 1
ATOM 1544 C C . THR A 1 193 ? -9.589 24.451 17.879 1.00 83.12 193 THR A C 1
ATOM 1546 O O . THR A 1 193 ? -9.234 23.502 18.578 1.00 83.12 193 THR A O 1
ATOM 1549 N N . GLU A 1 194 ? -10.028 24.298 16.629 1.00 80.81 194 GLU A N 1
ATOM 1550 C CA . GLU A 1 194 ? -10.127 23.002 15.957 1.00 80.81 194 GLU A CA 1
ATOM 1551 C C . GLU A 1 194 ? -8.743 22.416 15.678 1.00 80.81 194 GLU A C 1
ATOM 1553 O O . GLU A 1 194 ? -8.511 21.248 15.988 1.00 80.81 194 GLU A O 1
ATOM 1558 N N . ASP A 1 195 ? -7.793 23.237 15.219 1.00 79.25 195 ASP A N 1
ATOM 1559 C CA . ASP A 1 195 ? -6.408 22.807 14.990 1.00 79.25 195 ASP A CA 1
ATOM 1560 C C . ASP A 1 195 ? -5.760 22.294 16.278 1.00 79.25 195 ASP A C 1
ATOM 1562 O O . ASP A 1 195 ? -5.134 21.232 16.293 1.00 79.25 195 ASP A O 1
ATOM 1566 N N . LYS A 1 196 ? -5.974 23.001 17.396 1.00 80.75 196 LYS A N 1
ATOM 1567 C CA . LYS A 1 196 ? -5.505 22.569 18.723 1.00 80.75 196 LYS A CA 1
ATOM 1568 C C . LYS A 1 196 ? -6.120 21.231 19.123 1.00 80.75 196 LYS A C 1
ATOM 1570 O O . LYS A 1 196 ? -5.407 20.348 19.597 1.00 80.75 196 LYS A O 1
ATOM 1575 N N . ALA A 1 197 ? -7.428 21.068 18.937 1.00 83.31 197 ALA A N 1
ATOM 1576 C CA . ALA A 1 197 ? -8.127 19.836 19.290 1.00 83.31 197 ALA A CA 1
ATOM 1577 C C . ALA A 1 197 ? -7.671 18.646 18.428 1.00 83.31 197 ALA A C 1
ATOM 1579 O O . ALA A 1 197 ? -7.483 17.545 18.949 1.00 83.31 197 ALA A O 1
ATOM 1580 N N . LEU A 1 198 ? -7.440 18.866 17.130 1.00 81.06 198 LEU A N 1
ATOM 1581 C CA . LEU A 1 198 ? -6.931 17.846 16.215 1.00 81.06 198 LEU A CA 1
ATOM 1582 C C . LEU A 1 198 ? -5.490 17.453 16.568 1.00 81.06 198 LEU A C 1
ATOM 1584 O O . LEU A 1 198 ? -5.172 16.264 16.647 1.00 81.06 198 LEU A O 1
ATOM 1588 N N . ALA A 1 199 ? -4.637 18.439 16.854 1.00 86.06 199 ALA A N 1
ATOM 1589 C CA . ALA A 1 199 ? -3.237 18.219 17.203 1.00 86.06 199 ALA A CA 1
ATOM 1590 C C . ALA A 1 199 ? -3.053 17.404 18.496 1.00 86.06 199 ALA A C 1
ATOM 1592 O O . ALA A 1 199 ? -2.054 16.702 18.643 1.00 86.06 199 ALA A O 1
ATOM 1593 N N . GLN A 1 200 ? -4.014 17.462 19.425 1.00 91.19 200 GLN A N 1
ATOM 1594 C CA . GLN A 1 200 ? -3.963 16.735 20.700 1.00 91.19 200 GLN A CA 1
ATOM 1595 C C . GLN A 1 200 ? -4.130 15.219 20.575 1.00 91.19 200 GLN A C 1
ATOM 1597 O O . GLN A 1 200 ? -3.801 14.510 21.522 1.00 91.19 200 GLN A O 1
ATOM 1602 N N . LYS A 1 201 ? -4.686 14.720 19.466 1.00 93.56 201 LYS A N 1
ATOM 1603 C CA . LYS A 1 201 ? -5.074 13.306 19.318 1.00 93.56 201 LYS A CA 1
ATOM 1604 C C . LYS A 1 201 ? -4.604 12.693 18.000 1.00 93.56 201 LYS A C 1
ATOM 1606 O O . LYS A 1 201 ? -5.245 11.773 17.496 1.00 93.56 201 LYS A O 1
ATOM 1611 N N . ILE A 1 202 ? -3.517 13.207 17.419 1.00 93.06 202 ILE A N 1
ATOM 1612 C CA . ILE A 1 202 ? -2.988 12.757 16.121 1.00 93.06 202 ILE A CA 1
ATOM 1613 C C . ILE A 1 202 ? -2.726 11.248 16.123 1.00 93.06 202 ILE A C 1
ATOM 1615 O O . ILE A 1 202 ? -3.165 10.535 15.223 1.00 93.06 202 ILE A O 1
ATOM 1619 N N . TYR A 1 203 ? -2.003 10.755 17.124 1.00 95.62 203 TYR A N 1
ATOM 1620 C CA . TYR A 1 203 ? -1.644 9.351 17.224 1.00 95.62 203 TYR A CA 1
ATOM 1621 C C . TYR A 1 203 ? -2.834 8.492 17.647 1.00 95.62 203 TYR A C 1
ATOM 1623 O O . TYR A 1 203 ? -3.051 7.441 17.051 1.00 95.62 203 TYR A O 1
ATOM 1631 N N . THR A 1 204 ? -3.676 8.961 18.577 1.00 96.25 204 THR A N 1
ATOM 1632 C CA . THR A 1 204 ? -4.960 8.294 18.866 1.00 96.25 204 THR A CA 1
ATOM 1633 C C . THR A 1 204 ? -5.796 8.109 17.595 1.00 96.25 204 THR A C 1
ATOM 1635 O O . THR A 1 204 ? -6.318 7.020 17.356 1.00 96.25 204 THR A O 1
ATOM 1638 N N . ALA A 1 205 ? -5.919 9.146 16.761 1.00 94.12 205 ALA A N 1
ATOM 1639 C CA . ALA A 1 205 ? -6.656 9.082 15.503 1.00 94.12 205 ALA A CA 1
ATOM 1640 C C . ALA A 1 205 ? -6.021 8.087 14.522 1.00 94.12 205 ALA A C 1
ATOM 1642 O O . ALA A 1 205 ? -6.743 7.293 13.926 1.00 94.12 205 ALA A O 1
ATOM 1643 N N . GLU A 1 206 ? -4.692 8.076 14.409 1.00 93.94 206 GLU A N 1
ATOM 1644 C CA . GLU A 1 206 ? -3.949 7.117 13.585 1.00 93.94 206 GLU A CA 1
ATOM 1645 C C . GLU A 1 206 ? -4.252 5.663 13.994 1.00 93.94 206 GLU A C 1
ATOM 1647 O O . GLU A 1 206 ? -4.632 4.844 13.157 1.00 93.94 206 GLU A O 1
ATOM 1652 N N . ILE A 1 207 ? -4.181 5.356 15.294 1.00 96.25 207 ILE A N 1
ATOM 1653 C CA . ILE A 1 207 ? -4.520 4.034 15.844 1.00 96.25 207 ILE A CA 1
ATOM 1654 C C . ILE A 1 207 ? -5.979 3.665 15.561 1.00 96.25 207 ILE A C 1
ATOM 1656 O O . ILE A 1 207 ? -6.268 2.534 15.161 1.00 96.25 207 ILE A O 1
ATOM 1660 N N . CYS A 1 208 ? -6.895 4.623 15.720 1.00 96.69 208 CYS A N 1
ATOM 1661 C CA . CYS A 1 208 ? -8.307 4.401 15.431 1.00 96.69 208 CYS A CA 1
ATOM 1662 C C . CYS A 1 208 ? -8.554 4.083 13.951 1.00 96.69 208 CYS A C 1
ATOM 1664 O O . CYS A 1 208 ? -9.389 3.234 13.658 1.00 96.69 208 CYS A O 1
ATOM 1666 N N . VAL A 1 209 ? -7.826 4.705 13.017 1.00 95.69 209 VAL A N 1
ATOM 1667 C CA . VAL A 1 209 ? -7.953 4.396 11.583 1.00 95.69 209 VAL A CA 1
ATOM 1668 C C . VAL A 1 209 ? -7.604 2.932 11.310 1.00 95.69 209 VAL A C 1
ATOM 1670 O O . VAL A 1 209 ? -8.399 2.242 10.674 1.00 95.69 209 VAL A O 1
ATOM 1673 N N . TYR A 1 210 ? -6.484 2.428 11.840 1.00 96.44 210 TYR A N 1
ATOM 1674 C CA . TYR A 1 210 ? -6.072 1.033 11.623 1.00 96.44 210 TYR A CA 1
ATOM 1675 C C . TYR A 1 210 ? -7.125 0.031 12.110 1.00 96.44 210 TYR A C 1
ATOM 1677 O O . TYR A 1 210 ? -7.515 -0.885 11.383 1.00 96.44 210 TYR A O 1
ATOM 1685 N N . LEU A 1 211 ? -7.597 0.219 13.345 1.00 98.06 211 LEU A N 1
ATOM 1686 C CA . LEU A 1 211 ? -8.580 -0.669 13.962 1.00 98.06 211 LEU A CA 1
ATOM 1687 C C . LEU A 1 211 ? -9.936 -0.580 13.251 1.00 98.06 211 LEU A C 1
ATOM 1689 O O . LEU A 1 211 ? -10.549 -1.608 12.971 1.00 98.06 211 LEU A O 1
ATOM 1693 N N . TYR A 1 212 ? -10.378 0.631 12.903 1.00 98.25 212 TYR A N 1
ATOM 1694 C CA . TYR A 1 212 ? -11.641 0.841 12.204 1.00 98.25 212 TYR A CA 1
ATOM 1695 C C . TYR A 1 212 ? -11.634 0.218 10.808 1.00 98.25 212 TYR A C 1
ATOM 1697 O O . TYR A 1 212 ? -12.556 -0.525 10.478 1.00 98.25 212 TYR A O 1
ATOM 1705 N N . GLU A 1 213 ? -10.603 0.468 9.994 1.00 98.00 213 GLU A N 1
ATOM 1706 C CA . GLU A 1 213 ? -10.533 -0.068 8.630 1.00 98.00 213 GLU A CA 1
ATOM 1707 C C . GLU A 1 213 ? -10.529 -1.609 8.628 1.00 98.00 213 GLU A C 1
ATOM 1709 O O . GLU A 1 213 ? -11.244 -2.222 7.828 1.00 98.00 213 GLU A O 1
ATOM 1714 N N . ALA A 1 214 ? -9.803 -2.251 9.550 1.00 98.38 214 ALA A N 1
ATOM 1715 C CA . ALA A 1 214 ? -9.788 -3.709 9.671 1.00 98.38 214 ALA A CA 1
ATOM 1716 C C . ALA A 1 214 ? -11.141 -4.272 10.144 1.00 98.38 214 ALA A C 1
ATOM 1718 O O . ALA A 1 214 ? -11.716 -5.137 9.475 1.00 98.38 214 ALA A O 1
ATOM 1719 N N . SER A 1 215 ? -11.690 -3.752 11.250 1.00 98.56 215 SER A N 1
ATOM 1720 C CA . SER A 1 215 ? -12.981 -4.196 11.794 1.00 98.56 215 SER A CA 1
ATOM 1721 C C . SER A 1 215 ? -14.128 -3.986 10.812 1.00 98.56 215 SER A C 1
ATOM 1723 O O . SER A 1 215 ? -14.936 -4.891 10.605 1.00 98.56 215 SER A O 1
ATOM 1725 N N . ASN A 1 216 ? -14.186 -2.819 10.168 1.00 98.56 216 ASN A N 1
ATOM 1726 C CA . ASN A 1 216 ? -15.215 -2.506 9.185 1.00 98.56 216 ASN A CA 1
ATOM 1727 C C . ASN A 1 216 ? -15.087 -3.389 7.934 1.00 98.56 216 ASN A C 1
ATOM 1729 O O . ASN A 1 216 ? -16.095 -3.824 7.384 1.00 98.56 216 ASN A O 1
ATOM 1733 N N . THR A 1 217 ? -13.867 -3.740 7.512 1.00 98.75 217 THR A N 1
ATOM 1734 C CA . THR A 1 217 ? -13.680 -4.716 6.425 1.00 98.75 217 THR A CA 1
ATOM 1735 C C . THR A 1 217 ? -14.245 -6.085 6.796 1.00 98.75 217 THR A C 1
ATOM 1737 O O . THR A 1 217 ? -14.937 -6.697 5.984 1.00 98.75 217 THR A O 1
ATOM 1740 N N . PHE A 1 218 ? -13.995 -6.564 8.018 1.00 98.75 218 PHE A N 1
ATOM 1741 C CA . PHE A 1 218 ? -14.508 -7.862 8.466 1.00 98.75 218 PHE A CA 1
ATOM 1742 C C . PHE A 1 218 ? -16.038 -7.852 8.542 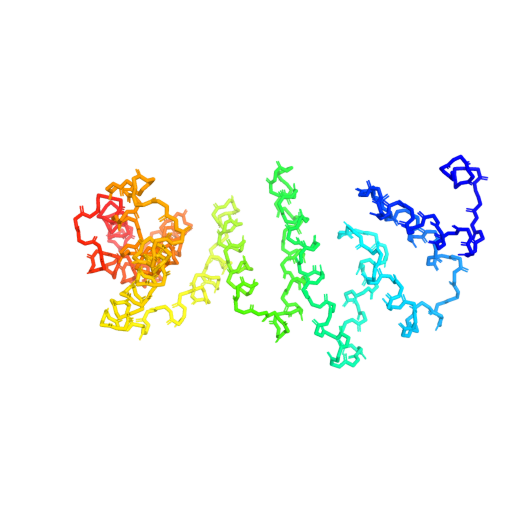1.00 98.75 218 PHE A C 1
ATOM 1744 O O . PHE A 1 218 ? -16.677 -8.770 8.029 1.00 98.75 218 PHE A O 1
ATOM 1751 N N . ASP A 1 219 ? -16.626 -6.783 9.084 1.00 98.50 219 ASP A N 1
ATOM 1752 C CA . ASP A 1 219 ? -18.075 -6.555 9.087 1.00 98.50 219 ASP A CA 1
ATOM 1753 C C . ASP A 1 219 ? -18.668 -6.592 7.665 1.00 98.50 219 ASP A C 1
ATOM 1755 O O . ASP A 1 219 ? -19.680 -7.244 7.417 1.00 98.50 219 ASP A O 1
ATOM 1759 N N . MET A 1 220 ? -18.016 -5.962 6.686 1.00 98.19 220 MET A N 1
ATOM 1760 C CA . MET A 1 220 ? -18.531 -5.860 5.314 1.00 98.19 220 MET A CA 1
ATOM 1761 C C . MET A 1 220 ? -18.350 -7.113 4.445 1.00 98.19 220 MET A C 1
ATOM 1763 O O . MET A 1 220 ? -19.042 -7.241 3.425 1.00 98.19 220 MET A O 1
ATOM 1767 N N . VAL A 1 221 ? -17.384 -7.976 4.771 1.00 98.44 221 VAL A N 1
ATOM 1768 C CA . VAL A 1 221 ? -16.940 -9.073 3.890 1.00 98.44 221 VAL A CA 1
ATOM 1769 C C . VAL A 1 221 ? -17.238 -10.450 4.472 1.00 98.44 221 VAL A C 1
ATOM 1771 O O . VAL A 1 221 ? -17.595 -11.357 3.723 1.00 98.44 221 VAL A O 1
ATOM 1774 N N . LEU A 1 222 ? -17.104 -10.637 5.787 1.00 98.44 222 LEU A N 1
ATOM 1775 C CA . LEU A 1 222 ? -17.269 -11.958 6.390 1.00 98.44 222 LEU A CA 1
ATOM 1776 C C . LEU A 1 222 ? -18.741 -12.355 6.488 1.00 98.44 222 LEU A C 1
ATOM 1778 O O . LEU A 1 222 ? -19.622 -11.511 6.651 1.00 98.44 222 LEU A O 1
ATOM 1782 N N . SER A 1 223 ? -19.003 -13.656 6.401 1.00 97.94 223 SER A N 1
ATOM 1783 C CA . SER A 1 223 ? -20.349 -14.204 6.588 1.00 97.94 223 SER A CA 1
ATOM 1784 C C . SER A 1 223 ? -20.782 -14.128 8.055 1.00 97.94 223 SER A C 1
ATOM 1786 O O . SER A 1 223 ? -19.947 -14.029 8.954 1.00 97.94 223 SER A O 1
ATOM 1788 N N . ASN A 1 224 ? -22.091 -14.186 8.301 1.00 98.00 224 ASN A N 1
ATOM 1789 C CA . ASN A 1 224 ? -22.623 -14.315 9.659 1.00 98.00 224 ASN A CA 1
ATOM 1790 C C . ASN A 1 224 ? -22.066 -15.581 10.333 1.00 98.00 224 ASN A C 1
ATOM 1792 O O . ASN A 1 224 ? -21.845 -16.592 9.665 1.00 98.00 224 ASN A O 1
ATOM 1796 N N . GLY A 1 225 ? -21.787 -15.495 11.634 1.00 97.06 225 GLY A N 1
ATOM 1797 C CA . GLY A 1 225 ? -21.191 -16.581 12.414 1.00 97.06 225 GLY A CA 1
ATOM 1798 C C . GLY A 1 225 ? -19.699 -16.848 12.154 1.00 97.06 225 GLY A C 1
ATOM 1799 O O . GLY A 1 225 ? -19.134 -17.744 12.783 1.00 97.06 225 GLY A O 1
ATOM 1800 N N . ASP A 1 226 ? -19.024 -16.097 11.269 1.00 98.25 226 ASP A N 1
ATOM 1801 C CA . ASP A 1 226 ? -17.586 -16.284 11.032 1.00 98.25 226 ASP A CA 1
ATOM 1802 C C . ASP A 1 226 ? -16.781 -16.024 12.325 1.00 98.25 226 ASP A C 1
ATOM 1804 O O . ASP A 1 226 ? -16.898 -14.940 12.907 1.00 98.25 226 ASP A O 1
ATOM 1808 N N . PRO A 1 227 ? -15.929 -16.966 12.788 1.00 97.88 227 PRO A N 1
ATOM 1809 C CA . PRO A 1 227 ? -15.184 -16.810 14.037 1.00 97.88 227 PRO A CA 1
ATOM 1810 C C . PRO A 1 227 ? -14.322 -15.545 14.106 1.00 97.88 227 PRO A C 1
ATOM 1812 O O . PRO A 1 227 ? -14.155 -14.984 15.191 1.00 97.88 227 PRO A O 1
ATOM 1815 N N . ALA A 1 228 ? -13.814 -15.067 12.965 1.00 98.31 228 ALA A N 1
ATOM 1816 C CA . ALA A 1 228 ? -12.976 -13.872 12.904 1.00 98.31 228 ALA A CA 1
ATOM 1817 C C . ALA A 1 228 ? -13.752 -12.578 13.231 1.00 98.31 228 ALA A C 1
ATOM 1819 O O . ALA A 1 228 ? -13.143 -11.568 13.581 1.00 98.31 228 ALA A O 1
ATOM 1820 N N . LEU A 1 229 ? -15.093 -12.597 13.212 1.00 98.69 229 LEU A N 1
ATOM 1821 C CA . LEU A 1 229 ? -15.904 -11.465 13.674 1.00 98.69 229 LEU A CA 1
ATOM 1822 C C . LEU A 1 229 ? -15.700 -11.170 15.167 1.00 98.69 229 LEU A C 1
ATOM 1824 O O . LEU A 1 229 ? -15.823 -10.019 15.575 1.00 98.69 229 LEU A O 1
ATOM 1828 N N . LYS A 1 230 ? -15.330 -12.165 15.985 1.00 98.44 230 LYS A N 1
ATOM 1829 C CA . LYS A 1 230 ? -15.003 -11.937 17.405 1.00 98.44 230 LYS A CA 1
ATOM 1830 C C . LYS A 1 230 ? -13.737 -11.098 17.574 1.00 98.44 230 LYS A C 1
ATOM 1832 O O . LYS A 1 230 ? -13.675 -10.252 18.463 1.00 98.44 230 LYS A O 1
ATOM 1837 N N . ASP A 1 231 ? -12.747 -11.297 16.706 1.00 98.44 231 ASP A N 1
ATOM 1838 C CA . ASP A 1 231 ? -11.546 -10.463 16.692 1.00 98.44 231 ASP A CA 1
ATOM 1839 C C . ASP A 1 231 ? -11.863 -9.044 16.220 1.00 98.44 231 ASP A C 1
ATOM 1841 O O . ASP A 1 231 ? -11.458 -8.086 16.875 1.00 98.44 231 ASP A O 1
ATOM 1845 N N . ALA A 1 232 ? -12.661 -8.909 15.156 1.00 98.50 232 ALA A N 1
ATOM 1846 C CA . ALA A 1 232 ? -13.129 -7.608 14.680 1.00 98.50 232 ALA A CA 1
ATOM 1847 C C . ALA A 1 232 ? -13.914 -6.839 15.751 1.00 98.50 232 ALA A C 1
ATOM 1849 O O . ALA A 1 232 ? -13.738 -5.625 15.875 1.00 98.50 232 ALA A O 1
ATOM 1850 N N . LEU A 1 233 ? -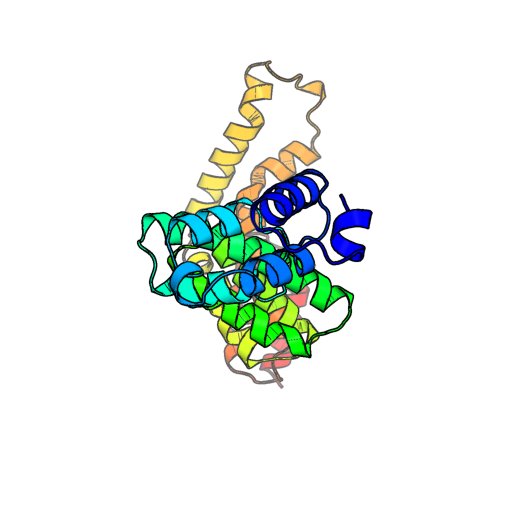14.735 -7.538 16.544 1.00 98.56 233 LEU A N 1
ATOM 1851 C CA . LEU A 1 233 ? -15.444 -6.954 17.678 1.00 98.56 233 LEU A CA 1
ATOM 1852 C C . LEU A 1 233 ? -14.462 -6.428 18.726 1.00 98.56 233 LEU A C 1
ATOM 1854 O O . LEU A 1 233 ? -14.572 -5.275 19.122 1.00 98.56 233 LEU A O 1
ATOM 1858 N N . ARG A 1 234 ? -13.460 -7.223 19.117 1.00 98.44 234 ARG A N 1
ATOM 1859 C CA . ARG A 1 234 ? -12.434 -6.799 20.083 1.00 98.44 234 ARG A CA 1
ATOM 1860 C C . ARG A 1 234 ? -11.667 -5.560 19.607 1.00 98.44 234 ARG A C 1
ATOM 1862 O O . ARG A 1 234 ? -11.367 -4.674 20.404 1.00 98.44 234 ARG A O 1
ATOM 1869 N N . TRP A 1 235 ? -11.335 -5.491 18.320 1.00 98.44 235 TRP A N 1
ATOM 1870 C CA . TRP A 1 235 ? -10.692 -4.314 17.730 1.00 98.44 235 TRP A CA 1
ATOM 1871 C C . TRP A 1 235 ? -11.629 -3.098 17.727 1.00 98.44 235 TRP A C 1
ATOM 1873 O O . TRP A 1 235 ? -11.193 -1.995 18.050 1.00 98.44 235 TRP A O 1
ATOM 1883 N N . ALA A 1 236 ? -12.919 -3.295 17.437 1.00 98.38 236 ALA A N 1
ATOM 1884 C CA . ALA A 1 236 ? -13.914 -2.227 17.464 1.00 98.38 236 ALA A CA 1
ATOM 1885 C C . ALA A 1 236 ? -14.190 -1.723 18.893 1.00 98.38 236 ALA A C 1
ATOM 1887 O O . ALA A 1 236 ? -14.275 -0.523 19.114 1.00 98.38 236 ALA A O 1
ATOM 1888 N N . GLU A 1 237 ? -14.235 -2.603 19.894 1.00 97.88 237 GLU A N 1
ATOM 1889 C CA . GLU A 1 237 ? -14.350 -2.221 21.309 1.00 97.88 237 GLU A CA 1
ATOM 1890 C C . GLU A 1 237 ? -13.121 -1.437 21.790 1.00 97.88 237 GLU A C 1
ATOM 1892 O O . GLU A 1 237 ? -13.239 -0.509 22.591 1.00 97.88 237 GLU A O 1
ATOM 1897 N N . ARG A 1 238 ? -11.929 -1.743 21.257 1.00 97.62 238 ARG A N 1
ATOM 1898 C CA . ARG A 1 238 ? -10.728 -0.938 21.511 1.00 97.62 238 ARG A CA 1
ATOM 1899 C C . ARG A 1 238 ? -10.861 0.488 20.962 1.00 97.62 238 ARG A C 1
ATOM 1901 O O . ARG A 1 238 ? -10.301 1.398 21.569 1.00 97.62 238 ARG A O 1
ATOM 1908 N N . LEU A 1 239 ? -11.614 0.710 19.879 1.00 97.25 239 LEU A N 1
ATOM 1909 C CA . LEU A 1 239 ? -11.915 2.062 19.387 1.00 97.25 239 LEU A CA 1
ATOM 1910 C C . LEU A 1 239 ? -12.703 2.872 20.418 1.00 97.25 239 LEU A C 1
ATOM 1912 O O . LEU A 1 239 ? -12.316 3.999 20.712 1.00 97.25 239 LEU A O 1
ATOM 1916 N N . ASP A 1 240 ? -13.760 2.293 20.996 1.00 96.00 240 ASP A N 1
ATOM 1917 C CA . ASP A 1 240 ? -14.580 2.964 22.016 1.00 96.00 240 ASP A CA 1
ATOM 1918 C C . ASP A 1 240 ? -13.771 3.249 23.293 1.00 96.00 240 ASP A C 1
ATOM 1920 O O . ASP A 1 240 ? -13.886 4.319 23.879 1.00 96.00 240 ASP A O 1
ATOM 1924 N N . GLN A 1 241 ? -12.832 2.375 23.670 1.00 95.56 241 GLN A N 1
ATOM 1925 C CA . GLN A 1 241 ? -11.902 2.671 24.771 1.00 95.56 241 GLN A CA 1
ATOM 1926 C C . GLN A 1 241 ? -11.007 3.891 24.497 1.00 95.56 241 GLN A C 1
ATOM 1928 O O . GLN A 1 241 ? -10.692 4.645 25.418 1.00 95.56 241 GLN A O 1
ATOM 1933 N N . LEU A 1 242 ? -10.547 4.066 23.254 1.00 95.19 242 LEU A N 1
ATOM 1934 C CA . LEU A 1 242 ? -9.664 5.173 22.870 1.00 95.19 242 LEU A CA 1
ATOM 1935 C C . LEU A 1 242 ? -10.442 6.471 22.624 1.00 95.19 242 LEU A C 1
ATOM 1937 O O . LEU A 1 242 ? -9.941 7.566 22.894 1.00 95.19 242 LEU A O 1
ATOM 1941 N N . ARG A 1 243 ? -11.670 6.359 22.118 1.00 94.12 243 ARG A N 1
ATOM 1942 C CA . 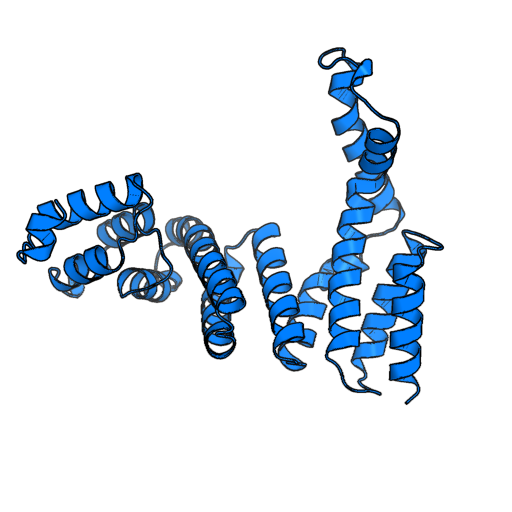ARG A 1 243 ? -12.575 7.471 21.824 1.00 94.12 243 ARG A CA 1
ATOM 1943 C C . ARG A 1 243 ? -14.009 7.100 22.222 1.00 94.12 243 ARG A C 1
ATOM 1945 O O . ARG A 1 243 ? -14.804 6.735 21.354 1.00 94.12 243 ARG A O 1
ATOM 1952 N N . PRO A 1 244 ? -14.341 7.245 23.514 1.00 94.62 244 PRO A N 1
ATOM 1953 C CA . PRO A 1 244 ? -15.654 6.875 24.021 1.00 94.62 244 PRO A CA 1
ATOM 1954 C C . PRO A 1 244 ? -16.776 7.692 23.391 1.00 94.62 244 PRO A C 1
ATOM 1956 O O . PRO A 1 244 ? -16.618 8.895 23.162 1.00 94.62 244 PRO A O 1
ATOM 1959 N N . ASN A 1 245 ? -17.934 7.057 23.215 1.00 92.19 245 ASN A N 1
ATOM 1960 C CA . ASN A 1 245 ? -19.167 7.681 22.715 1.00 92.19 245 ASN A CA 1
ATOM 1961 C C . ASN A 1 245 ? -19.093 8.182 21.263 1.00 92.19 245 ASN A C 1
ATOM 1963 O O . ASN A 1 245 ? -19.903 9.023 20.871 1.00 92.19 245 ASN A O 1
ATOM 1967 N N . ASP A 1 246 ? -18.157 7.680 20.452 1.00 95.00 246 ASP A N 1
ATOM 1968 C CA . ASP A 1 246 ? -18.160 7.960 19.016 1.00 95.00 246 ASP A CA 1
ATOM 1969 C C . ASP A 1 246 ? -19.288 7.155 18.336 1.00 95.00 246 ASP A C 1
ATOM 1971 O O . ASP A 1 246 ? -19.246 5.916 18.337 1.00 95.00 246 ASP A O 1
ATOM 1975 N N . PRO A 1 247 ? -20.308 7.806 17.738 1.00 96.25 247 PRO A N 1
ATOM 1976 C CA . PRO A 1 247 ? -21.443 7.096 17.148 1.00 96.25 247 PRO A CA 1
ATOM 1977 C C . PRO A 1 247 ? -21.029 6.110 16.052 1.00 96.25 247 PRO A C 1
ATOM 1979 O O . PRO A 1 247 ? -21.666 5.071 15.886 1.00 96.25 247 PRO A O 1
ATOM 1982 N N . THR A 1 248 ? -19.946 6.410 15.330 1.00 96.25 248 THR A N 1
ATOM 1983 C CA . THR A 1 248 ? -19.434 5.571 14.242 1.00 96.25 248 THR A CA 1
ATOM 1984 C C . THR A 1 248 ? -18.938 4.229 14.771 1.00 96.25 248 THR A C 1
ATOM 1986 O O . THR A 1 248 ? -19.188 3.183 14.168 1.00 96.25 248 THR A O 1
ATOM 1989 N N . PHE A 1 249 ? -18.249 4.246 15.914 1.00 97.56 249 PHE A N 1
ATOM 1990 C CA . PHE A 1 249 ? -17.688 3.046 16.533 1.00 97.56 249 PHE A CA 1
ATOM 1991 C C . PHE A 1 249 ? -18.778 2.213 17.196 1.00 97.56 249 PHE A C 1
ATOM 1993 O O . PHE A 1 249 ? -18.823 1.003 16.983 1.00 97.56 249 PHE A O 1
ATOM 2000 N N . ASN A 1 250 ? -19.724 2.862 17.876 1.00 97.06 250 ASN A N 1
ATOM 2001 C CA . ASN A 1 250 ? -20.878 2.190 18.474 1.00 97.06 250 ASN A CA 1
ATOM 2002 C C . ASN A 1 250 ? -21.715 1.449 17.424 1.00 97.06 250 ASN A C 1
ATOM 2004 O O . ASN A 1 250 ? -22.019 0.270 17.588 1.00 97.06 250 ASN A O 1
ATOM 2008 N N . GLN A 1 251 ? -22.000 2.096 16.290 1.00 98.00 251 GLN A N 1
ATOM 2009 C CA . GLN A 1 251 ? -22.718 1.453 15.188 1.00 98.00 251 GLN A CA 1
ATOM 2010 C C . GLN A 1 251 ? -21.959 0.252 14.613 1.00 98.00 251 GLN A C 1
ATOM 2012 O O . GLN A 1 251 ? -22.573 -0.771 14.315 1.00 98.00 251 GLN A O 1
ATOM 2017 N N . LEU A 1 252 ? -20.636 0.352 14.443 1.00 98.44 252 LEU A N 1
ATOM 2018 C CA . LEU A 1 252 ? -19.821 -0.765 13.961 1.00 98.44 252 LEU A CA 1
ATOM 2019 C C . LEU A 1 252 ? -19.849 -1.948 14.942 1.00 98.44 252 LEU A C 1
ATOM 2021 O O . LEU A 1 252 ? -20.049 -3.086 14.520 1.00 98.44 252 LEU A O 1
ATOM 2025 N N . ILE A 1 253 ? -19.694 -1.678 16.241 1.00 98.50 253 ILE A N 1
ATOM 2026 C CA . ILE A 1 253 ? -19.773 -2.685 17.309 1.00 98.50 253 ILE A CA 1
ATOM 2027 C C . ILE A 1 253 ? -21.120 -3.415 17.258 1.00 98.50 253 ILE A C 1
ATOM 2029 O O . ILE A 1 253 ? -21.151 -4.648 17.283 1.00 98.50 253 ILE A O 1
ATOM 2033 N N . ASP A 1 254 ? -22.224 -2.677 17.142 1.00 98.25 254 ASP A N 1
ATOM 2034 C CA . ASP A 1 254 ? -23.568 -3.256 17.112 1.00 98.25 254 ASP A CA 1
ATOM 2035 C C . ASP A 1 254 ? -23.793 -4.139 15.880 1.00 98.25 254 ASP A C 1
ATOM 2037 O O . ASP A 1 254 ? -24.313 -5.250 16.011 1.00 98.25 254 ASP A O 1
ATOM 2041 N N . ARG A 1 255 ? -23.347 -3.702 14.693 1.00 98.12 255 ARG A N 1
ATOM 2042 C CA . ARG A 1 255 ? -23.429 -4.521 13.470 1.00 98.12 255 ARG A CA 1
A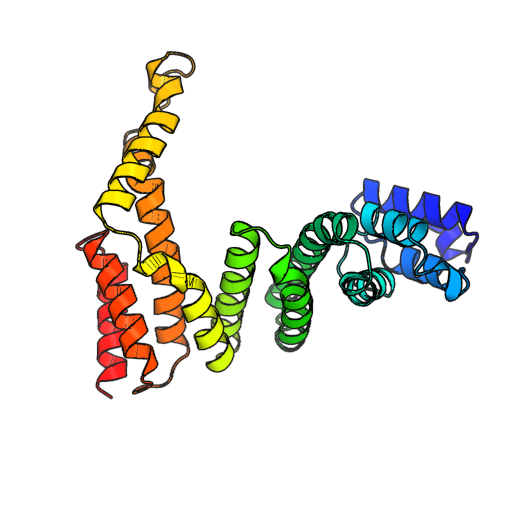TOM 2043 C C . ARG A 1 255 ? -22.640 -5.821 13.609 1.00 98.12 255 ARG A C 1
ATOM 2045 O O . ARG A 1 255 ? -23.185 -6.891 13.341 1.00 98.12 255 ARG A O 1
ATOM 2052 N N . ILE A 1 256 ? -21.404 -5.757 14.107 1.00 98.50 256 ILE A N 1
ATOM 2053 C CA . ILE A 1 256 ? -20.577 -6.956 14.303 1.00 98.50 256 ILE A CA 1
ATOM 2054 C C . ILE A 1 256 ? -21.231 -7.906 15.320 1.00 98.50 256 ILE A C 1
ATOM 2056 O O . ILE A 1 256 ? -21.323 -9.107 15.060 1.00 98.50 256 ILE A O 1
ATOM 2060 N N . LYS A 1 257 ? -21.747 -7.390 16.448 1.00 98.44 257 LYS A N 1
ATOM 2061 C CA . LYS A 1 257 ? -22.469 -8.194 17.454 1.00 98.44 257 LYS A CA 1
ATOM 2062 C C . LYS A 1 257 ? -23.676 -8.907 16.859 1.00 98.44 257 LYS A C 1
ATOM 2064 O O . LYS A 1 257 ? -23.884 -10.083 17.147 1.00 98.44 257 LYS A O 1
ATOM 2069 N N . GLN A 1 258 ? -24.454 -8.224 16.020 1.00 97.62 258 GLN A N 1
ATOM 2070 C CA . GLN A 1 258 ? -25.579 -8.847 15.326 1.00 97.62 258 GLN A CA 1
ATOM 2071 C C . GLN A 1 258 ? -25.098 -10.017 14.466 1.00 97.62 258 GLN A C 1
ATOM 2073 O O . GLN A 1 258 ? -25.606 -11.119 14.636 1.00 97.62 258 GLN A O 1
ATOM 2078 N N . LYS A 1 259 ? -24.073 -9.827 13.623 1.00 97.88 259 LYS A N 1
ATOM 2079 C CA . LYS A 1 259 ? -23.545 -10.884 12.738 1.00 97.88 259 LYS A CA 1
ATOM 2080 C C . LYS A 1 259 ? -22.955 -12.088 13.476 1.00 97.88 259 LYS A C 1
ATOM 2082 O O . LYS A 1 259 ? -22.949 -13.177 12.910 1.00 97.88 259 LYS A O 1
ATOM 2087 N N . ILE A 1 260 ? -22.457 -11.911 14.701 1.00 97.75 260 ILE A N 1
ATOM 2088 C CA . ILE A 1 260 ? -21.959 -13.012 15.546 1.00 97.75 260 ILE A CA 1
ATOM 2089 C C . ILE A 1 260 ? -23.106 -13.878 16.091 1.00 97.75 260 ILE A C 1
ATOM 2091 O O . ILE A 1 260 ? -22.910 -15.073 16.290 1.00 97.75 260 ILE A O 1
ATOM 2095 N N . ASN A 1 261 ? -24.273 -13.282 16.353 1.00 91.38 261 ASN A N 1
ATOM 2096 C CA . ASN A 1 261 ? -25.411 -13.945 17.001 1.00 91.38 261 ASN A CA 1
ATOM 2097 C C . ASN A 1 261 ? -26.410 -14.591 16.017 1.00 91.38 261 ASN A C 1
ATOM 2099 O O . ASN A 1 261 ? -27.425 -15.125 16.466 1.00 91.38 261 ASN A O 1
ATOM 2103 N N . TYR A 1 262 ? -26.146 -14.513 14.709 1.00 75.00 262 TYR A N 1
ATOM 2104 C CA . TYR A 1 262 ? -26.861 -15.246 13.655 1.00 75.00 262 TYR A CA 1
ATOM 2105 C C . TYR A 1 262 ? -26.242 -16.627 13.445 1.00 75.00 262 TYR A C 1
ATOM 2107 O O . TYR A 1 262 ? -27.027 -17.582 13.263 1.00 75.00 262 TYR A O 1
#

Secondary structure (DSSP, 8-state):
-HHHHHTT---HHHHHHHHHHHHHTT---HHHHHHHHHTS-HHHHTSHHHHHHHHHH--SS-HHHHHHHHHHGGGS-HHHHHHHHHHHHHHHHHHHHHHHHTT-GGGHHHHHHHHHHHGGGS-HHHHHHHHHHHHHHHHHHT-HHHHHHHHHHHHTTTTTS-HHHHHHHHHHHHHHHHHHHHTTSS-GGG--HHHHHHHTTHHHHHHHHHHHHHHHHHHHHSPTT-TTHHHHHHHHHHHHHHSTT-HHHHHHHHHHHHHH--